Protein AF-Q4DH97-F1 (afdb_monomer_lite)

Sequence (206 aa):
MSSESAEGSASSVDRMNGVGMPVLFISVIAMAFFMTRRFLIKAVTSAFADTTSCLCFFSAVVNMLFSVFLFFSTGFNYGLVSTVLAYCMVFIKGRDNFNQYLVHLLAIYLVWFLVLVGIPAEINHGIIRATNKADCAAFYKTYASTMCLDGWLTFVKIVACCVLGFTLLSLLLLTSEVLGSAQLGGVRMQKFDNEEARVHASEGRE

Radius of gyration: 24.28 Å; chains: 1; bounding box: 88×38×74 Å

pLDDT: mean 77.28, std 13.72, range [37.19, 94.19]

Secondary structure (DSSP, 8-state):
----SSHHHHHHHTTSTTTHHHHHHHHHHHHHHHHHHHHHHHHHHHHTT-HHHHHHHHHHHHHHHHHHHHTTSTTHHHHHHHHHHHHHHHTTTTSTTGGGGHHHHHHHHHHHHHHHHTSSTTT--HHHHHTSHHHHHHH-TTTHHHHT-HHHHHHHHHHHHHHHHHHHHHHHHHHHHHHHHHHHHHHHHHHHHHHHHHHHHHHTT-

Structure (mmCIF, N/CA/C/O backbone):
data_AF-Q4DH97-F1
#
_entry.id   AF-Q4DH97-F1
#
loop_
_atom_site.group_PDB
_atom_site.id
_atom_site.type_symbol
_atom_site.label_atom_id
_atom_site.label_alt_id
_atom_site.label_comp_id
_atom_site.label_asym_id
_atom_site.label_entity_id
_atom_site.label_seq_id
_atom_site.pdbx_PDB_ins_code
_atom_site.Cartn_x
_atom_site.Cartn_y
_atom_site.Cartn_z
_atom_site.occupancy
_atom_site.B_iso_or_equiv
_atom_site.auth_seq_id
_atom_site.auth_comp_id
_atom_site.auth_asym_id
_atom_site.auth_atom_id
_atom_site.pdbx_PDB_model_num
ATOM 1 N N . MET A 1 1 ? 48.282 -6.525 -27.087 1.00 41.84 1 MET A N 1
ATOM 2 C CA . MET A 1 1 ? 48.359 -6.488 -25.612 1.00 41.84 1 MET A CA 1
ATOM 3 C C . MET A 1 1 ? 46.926 -6.412 -25.120 1.00 41.84 1 MET A C 1
ATOM 5 O O . MET A 1 1 ? 46.163 -5.623 -25.656 1.00 41.84 1 MET A O 1
ATOM 9 N N . SER A 1 2 ? 46.555 -7.372 -24.288 1.00 37.19 2 SER A N 1
ATOM 10 C CA . SER A 1 2 ? 45.239 -8.008 -24.196 1.00 37.19 2 SER A CA 1
ATOM 11 C C . SER A 1 2 ? 44.279 -7.262 -23.265 1.00 37.19 2 SER A C 1
ATOM 13 O O . SER A 1 2 ? 44.573 -7.141 -22.079 1.00 37.19 2 SER A O 1
ATOM 15 N N . SER A 1 3 ? 43.126 -6.831 -23.783 1.00 46.53 3 SER A N 1
ATOM 16 C CA . SER A 1 3 ? 42.092 -6.115 -23.017 1.00 46.53 3 SER A CA 1
ATOM 17 C C . SER A 1 3 ? 40.682 -6.501 -23.495 1.00 46.53 3 SER A C 1
ATOM 19 O O . SER A 1 3 ? 39.912 -5.631 -23.873 1.00 46.53 3 SER A O 1
ATOM 21 N N . GLU A 1 4 ? 40.343 -7.794 -23.544 1.00 52.16 4 GLU A N 1
ATOM 22 C CA . GLU A 1 4 ? 39.045 -8.260 -24.094 1.00 52.16 4 GLU A CA 1
ATOM 23 C C . GLU A 1 4 ? 38.213 -9.139 -23.142 1.00 52.16 4 GLU A C 1
ATOM 25 O O . GLU A 1 4 ? 37.193 -9.693 -23.533 1.00 52.16 4 GLU A O 1
ATOM 30 N N . SER A 1 5 ? 38.589 -9.270 -21.868 1.00 50.22 5 SER A N 1
ATOM 31 C CA . SER A 1 5 ? 37.976 -10.265 -20.966 1.00 50.22 5 SER A CA 1
ATOM 32 C C . SER A 1 5 ? 37.184 -9.706 -19.774 1.00 50.22 5 SER A C 1
ATOM 34 O O . SER A 1 5 ? 36.731 -10.487 -18.940 1.00 50.22 5 SER A O 1
ATOM 36 N N . ALA A 1 6 ? 36.944 -8.391 -19.689 1.00 49.00 6 ALA A N 1
ATOM 37 C CA . ALA A 1 6 ? 36.223 -7.785 -18.555 1.00 49.00 6 ALA A CA 1
ATOM 38 C C . ALA A 1 6 ? 34.755 -7.390 -18.838 1.00 49.00 6 ALA A C 1
ATOM 40 O O . ALA A 1 6 ? 33.976 -7.241 -17.897 1.00 49.00 6 ALA A O 1
ATOM 41 N N . GLU A 1 7 ? 34.336 -7.261 -20.101 1.00 46.09 7 GLU A N 1
ATOM 42 C CA . GLU A 1 7 ? 32.999 -6.733 -20.440 1.00 46.09 7 GLU A CA 1
ATOM 43 C C . GLU A 1 7 ? 31.863 -7.762 -20.288 1.00 46.09 7 GLU A C 1
ATOM 45 O O . GLU A 1 7 ? 30.709 -7.400 -20.047 1.00 46.09 7 GLU A O 1
ATOM 50 N N . GLY A 1 8 ? 32.172 -9.060 -20.344 1.00 41.81 8 GLY A N 1
ATOM 51 C CA . GLY A 1 8 ? 31.156 -10.117 -20.282 1.00 41.81 8 GLY A CA 1
ATOM 52 C C . GLY A 1 8 ? 30.490 -10.268 -18.910 1.00 41.81 8 GLY A C 1
ATOM 53 O O . GLY A 1 8 ? 29.285 -10.507 -18.833 1.00 41.81 8 GLY A O 1
ATOM 54 N N . SER A 1 9 ? 31.243 -10.082 -17.821 1.00 42.66 9 SER A N 1
ATOM 55 C CA . SER A 1 9 ? 30.753 -10.380 -16.467 1.00 42.66 9 SER A CA 1
ATOM 56 C C . SER A 1 9 ? 29.886 -9.253 -15.889 1.00 42.66 9 SER A C 1
ATOM 58 O O . SER A 1 9 ? 28.843 -9.519 -15.289 1.00 42.66 9 SER A O 1
ATOM 60 N N . ALA A 1 10 ? 30.238 -7.990 -16.163 1.00 41.06 10 ALA A N 1
ATOM 61 C CA . ALA A 1 10 ? 29.462 -6.821 -15.736 1.00 41.06 10 ALA A CA 1
ATOM 62 C C . ALA A 1 10 ? 28.078 -6.749 -16.414 1.00 41.06 10 ALA A C 1
ATOM 64 O O . ALA A 1 10 ? 27.090 -6.398 -15.771 1.00 41.06 10 ALA A O 1
ATOM 65 N N . SER A 1 11 ? 27.974 -7.192 -17.675 1.00 43.72 11 SER A N 1
ATOM 66 C CA . SER A 1 11 ? 26.714 -7.165 -18.438 1.00 43.72 11 SER A CA 1
ATOM 67 C C . SER A 1 11 ? 25.606 -8.065 -17.863 1.00 43.72 11 SER A C 1
ATOM 69 O O . SER A 1 11 ? 24.419 -7.815 -18.081 1.00 43.72 11 SER A O 1
ATOM 71 N N . SER A 1 12 ? 25.979 -9.114 -17.120 1.00 42.41 12 SER A N 1
ATOM 72 C CA . SER A 1 12 ? 25.032 -10.071 -16.533 1.00 42.41 12 SER A CA 1
ATOM 73 C C . SER A 1 12 ? 24.500 -9.624 -15.168 1.00 42.41 12 SER A C 1
ATOM 75 O O . SER A 1 12 ? 23.325 -9.836 -14.869 1.00 42.41 12 SER A O 1
ATOM 77 N N . VAL A 1 13 ? 25.327 -8.936 -14.373 1.00 42.66 13 VAL A N 1
ATOM 78 C CA . VAL A 1 13 ? 24.954 -8.411 -13.049 1.00 42.66 13 VAL A CA 1
ATOM 79 C C . VAL A 1 13 ? 24.011 -7.209 -13.186 1.00 42.66 13 VAL A C 1
ATOM 81 O O . VAL A 1 13 ? 23.039 -7.096 -12.441 1.00 42.66 13 VAL A O 1
ATOM 84 N N . ASP A 1 14 ? 24.191 -6.385 -14.223 1.00 40.66 14 ASP A N 1
ATOM 85 C CA . ASP A 1 14 ? 23.271 -5.281 -14.530 1.00 40.66 14 ASP A CA 1
ATOM 86 C 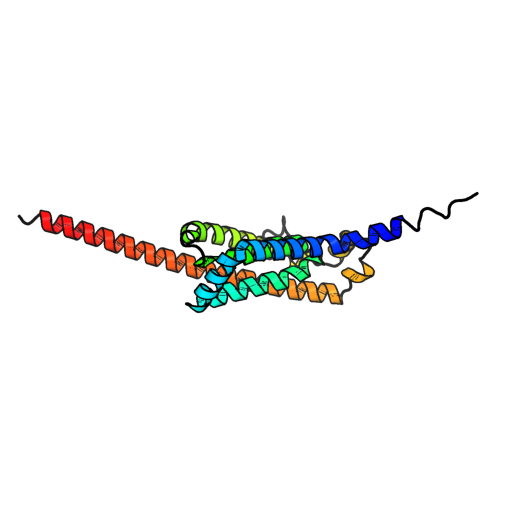C . ASP A 1 14 ? 21.887 -5.750 -15.015 1.00 40.66 14 ASP A C 1
ATOM 88 O O . ASP A 1 14 ? 20.907 -4.993 -14.956 1.00 40.66 14 ASP A O 1
ATOM 92 N N . ARG A 1 15 ? 21.754 -7.023 -15.426 1.00 43.91 15 ARG A N 1
ATOM 93 C CA . ARG A 1 15 ? 20.481 -7.590 -15.894 1.00 43.91 15 ARG A CA 1
ATOM 94 C C . ARG A 1 15 ? 19.445 -7.881 -14.793 1.00 43.91 15 ARG A C 1
ATOM 96 O O . ARG A 1 15 ? 18.277 -8.114 -15.095 1.00 43.91 15 ARG A O 1
ATOM 103 N N . MET A 1 16 ? 19.839 -7.833 -13.518 1.00 44.56 16 MET A N 1
ATOM 104 C CA . MET A 1 16 ? 18.957 -8.174 -12.389 1.00 44.56 16 MET A CA 1
ATOM 105 C C . MET A 1 16 ? 18.450 -6.968 -11.582 1.00 44.56 16 MET A C 1
ATOM 107 O O . MET A 1 16 ? 17.471 -7.098 -10.842 1.00 44.56 16 MET A O 1
ATOM 111 N N . ASN A 1 17 ? 19.033 -5.777 -11.758 1.00 51.75 17 ASN A N 1
ATOM 112 C CA . ASN A 1 17 ? 18.743 -4.623 -10.895 1.00 51.75 17 ASN A CA 1
ATOM 113 C C . ASN A 1 17 ? 17.330 -4.024 -11.062 1.00 51.75 17 ASN A C 1
ATOM 115 O O . ASN A 1 17 ? 16.846 -3.357 -10.152 1.00 51.75 17 ASN A O 1
ATOM 119 N N . GLY A 1 18 ? 16.629 -4.285 -12.173 1.00 55.44 18 GLY A N 1
ATOM 120 C CA . GLY A 1 18 ? 15.270 -3.763 -12.402 1.00 55.44 18 GLY A CA 1
ATOM 121 C C . GLY A 1 18 ? 14.132 -4.661 -11.899 1.00 55.44 18 GLY A C 1
ATOM 122 O O . GLY A 1 18 ? 13.045 -4.171 -11.603 1.00 55.44 18 GLY A O 1
ATOM 123 N N . VAL A 1 19 ? 14.369 -5.972 -11.791 1.00 66.19 19 VAL A N 1
ATOM 124 C CA . VAL A 1 19 ? 13.329 -6.969 -11.461 1.00 66.19 19 VAL A CA 1
ATOM 125 C C . VAL A 1 19 ? 13.294 -7.281 -9.961 1.00 66.19 19 VAL A C 1
ATOM 127 O O . VAL A 1 19 ? 12.247 -7.651 -9.430 1.00 66.19 19 VAL A O 1
ATOM 130 N N . GLY A 1 20 ? 14.412 -7.076 -9.254 1.00 67.69 20 GLY A N 1
ATOM 131 C CA . GLY A 1 20 ? 14.525 -7.375 -7.825 1.00 67.69 20 GLY A CA 1
ATOM 132 C C . GLY A 1 20 ? 13.496 -6.647 -6.954 1.00 67.69 20 GLY A C 1
ATOM 133 O O . GLY A 1 20 ? 12.913 -7.263 -6.066 1.00 67.69 20 GLY A O 1
ATOM 134 N N . MET A 1 21 ? 13.210 -5.368 -7.229 1.00 67.31 21 MET A N 1
ATOM 135 C CA . MET A 1 21 ? 12.261 -4.577 -6.428 1.00 67.31 21 MET A CA 1
ATOM 136 C C . MET A 1 21 ? 10.809 -5.095 -6.519 1.00 67.31 21 MET A C 1
ATOM 138 O O . MET A 1 21 ? 10.232 -5.372 -5.464 1.00 67.31 21 MET A O 1
ATOM 142 N N . PRO A 1 22 ? 10.215 -5.305 -7.715 1.00 69.94 22 PRO A N 1
ATOM 143 C CA . PRO A 1 22 ? 8.901 -5.943 -7.833 1.00 69.94 22 PRO A CA 1
ATOM 144 C C . PRO A 1 22 ? 8.825 -7.328 -7.179 1.00 69.94 22 PRO A C 1
ATOM 146 O O . PRO A 1 22 ? 7.844 -7.637 -6.505 1.00 69.94 22 PRO A O 1
ATOM 149 N N . VAL A 1 23 ? 9.860 -8.163 -7.340 1.00 78.81 23 VAL A N 1
ATOM 150 C CA . VAL A 1 23 ? 9.889 -9.519 -6.764 1.00 78.81 23 VAL A CA 1
ATOM 151 C C . VAL A 1 23 ? 9.922 -9.470 -5.237 1.00 78.81 23 VAL A C 1
ATOM 153 O O . VAL A 1 23 ? 9.136 -10.162 -4.587 1.00 78.81 23 VAL A O 1
ATOM 156 N N . LEU A 1 24 ? 10.777 -8.621 -4.655 1.00 77.25 24 LEU A N 1
ATOM 157 C CA . LEU A 1 24 ? 10.812 -8.398 -3.209 1.00 77.25 24 LEU A CA 1
ATOM 158 C C . LEU A 1 24 ? 9.453 -7.920 -2.702 1.00 77.25 24 LEU A C 1
ATOM 160 O O . LEU A 1 24 ? 8.949 -8.448 -1.716 1.00 77.25 24 LEU A O 1
ATOM 164 N N . PHE A 1 25 ? 8.815 -6.993 -3.406 1.00 75.00 25 PHE A N 1
ATOM 165 C CA . PHE A 1 25 ? 7.507 -6.489 -3.021 1.00 75.00 25 PHE A CA 1
ATOM 166 C C . PHE A 1 25 ? 6.413 -7.566 -3.041 1.00 75.00 25 PHE A C 1
ATOM 168 O O . PHE A 1 25 ? 5.699 -7.730 -2.052 1.00 75.00 25 PHE A O 1
ATOM 175 N N . ILE A 1 26 ? 6.324 -8.357 -4.115 1.00 81.19 26 ILE A N 1
ATOM 176 C CA . ILE A 1 26 ? 5.386 -9.487 -4.205 1.00 81.19 26 ILE A CA 1
ATOM 177 C C . ILE A 1 26 ? 5.653 -10.490 -3.077 1.00 81.19 26 ILE A C 1
ATOM 179 O O . ILE A 1 26 ? 4.709 -10.980 -2.457 1.00 81.19 26 ILE A O 1
ATOM 183 N N . SER A 1 27 ? 6.924 -10.758 -2.760 1.00 84.12 27 SER A N 1
ATOM 184 C CA . SER A 1 27 ? 7.296 -11.655 -1.662 1.00 84.12 27 SER A CA 1
ATOM 185 C C . SER A 1 27 ? 6.866 -11.114 -0.294 1.00 84.12 27 SER A C 1
ATOM 187 O O . SER A 1 27 ? 6.327 -11.866 0.516 1.00 84.12 27 SER A O 1
ATOM 189 N N . VAL A 1 28 ? 7.011 -9.806 -0.055 1.00 81.38 28 VAL A N 1
ATOM 190 C CA . VAL A 1 28 ? 6.585 -9.145 1.187 1.00 81.38 28 VAL A CA 1
ATOM 191 C C . VAL A 1 28 ? 5.064 -9.143 1.302 1.00 81.38 28 VAL A C 1
ATOM 193 O O . VAL A 1 28 ? 4.546 -9.457 2.370 1.00 81.38 28 VAL A O 1
ATOM 196 N N . ILE A 1 29 ? 4.340 -8.865 0.214 1.00 82.56 29 ILE A N 1
ATOM 197 C CA . ILE A 1 29 ? 2.877 -8.971 0.170 1.00 82.56 29 ILE A CA 1
ATOM 198 C C . ILE A 1 29 ? 2.431 -10.404 0.472 1.00 82.56 29 ILE A C 1
ATOM 200 O O . ILE A 1 29 ? 1.544 -10.611 1.298 1.00 82.56 29 ILE A O 1
ATOM 204 N N . ALA A 1 30 ? 3.042 -11.401 -0.170 1.00 85.50 30 ALA A N 1
ATOM 205 C CA . ALA A 1 30 ? 2.703 -12.804 0.043 1.00 85.50 30 ALA A CA 1
ATOM 206 C C . ALA A 1 30 ? 2.969 -13.231 1.495 1.00 85.50 30 ALA A C 1
ATOM 208 O O . ALA A 1 30 ? 2.124 -13.878 2.115 1.00 85.50 30 ALA A O 1
ATOM 209 N N . MET A 1 31 ? 4.102 -12.808 2.064 1.00 84.69 31 MET A N 1
ATOM 210 C CA . MET A 1 31 ? 4.423 -13.012 3.478 1.00 84.69 31 MET A CA 1
ATOM 211 C C . MET A 1 31 ? 3.411 -12.319 4.392 1.00 84.69 31 MET A C 1
ATOM 213 O O . MET A 1 31 ? 2.928 -12.939 5.339 1.00 84.69 31 MET A O 1
ATOM 217 N N . ALA A 1 32 ? 3.034 -11.074 4.095 1.00 82.25 32 ALA A N 1
ATOM 218 C CA . ALA A 1 32 ? 2.038 -10.331 4.857 1.00 82.25 32 ALA A CA 1
ATOM 219 C C . ALA A 1 32 ? 0.681 -11.048 4.838 1.00 82.25 32 ALA A C 1
ATOM 221 O O . ALA A 1 32 ? 0.115 -11.291 5.904 1.00 82.25 32 ALA A O 1
ATOM 222 N N . PHE A 1 33 ? 0.205 -11.478 3.664 1.00 84.44 33 PHE A N 1
ATOM 223 C CA . PHE A 1 33 ? -1.020 -12.269 3.526 1.00 84.44 33 PHE A CA 1
ATOM 224 C C . PHE A 1 33 ? -0.951 -13.595 4.286 1.00 84.44 33 PHE A C 1
ATOM 226 O O . PHE A 1 33 ? -1.912 -13.980 4.955 1.00 84.44 33 PHE A O 1
ATOM 233 N N . PHE A 1 34 ? 0.183 -14.296 4.230 1.00 86.44 34 PHE A N 1
ATOM 234 C CA . PHE A 1 34 ? 0.356 -15.553 4.951 1.00 86.44 34 PHE A CA 1
ATOM 235 C C . PHE A 1 34 ? 0.334 -15.353 6.472 1.00 86.44 34 PHE A C 1
ATOM 237 O O . PHE A 1 34 ? -0.321 -16.122 7.185 1.00 86.44 34 PHE A O 1
ATOM 244 N N . MET A 1 35 ? 1.002 -14.307 6.969 1.00 83.88 35 MET A N 1
ATOM 245 C CA . MET A 1 35 ? 1.045 -13.959 8.392 1.00 83.88 35 MET A CA 1
ATOM 246 C C . MET A 1 35 ? -0.317 -13.490 8.918 1.00 83.88 35 MET A C 1
ATOM 248 O O . MET A 1 35 ? -0.687 -13.819 10.045 1.00 83.88 35 MET A O 1
ATOM 252 N N . THR A 1 36 ? -1.104 -12.776 8.110 1.00 82.00 36 THR A N 1
ATOM 253 C CA . THR A 1 36 ? -2.414 -12.243 8.519 1.00 82.00 36 THR A CA 1
ATOM 254 C C . THR A 1 36 ? -3.601 -13.096 8.087 1.00 82.00 36 THR A C 1
ATOM 256 O O . THR A 1 36 ? -4.738 -12.711 8.349 1.00 82.00 36 THR A O 1
ATOM 259 N N . ARG A 1 37 ? -3.383 -14.288 7.515 1.00 84.06 37 ARG A N 1
ATOM 260 C CA . ARG A 1 37 ? -4.439 -15.158 6.957 1.00 84.06 37 ARG A CA 1
ATOM 261 C C . ARG A 1 37 ? -5.676 -15.320 7.847 1.00 84.06 37 ARG A C 1
ATOM 263 O O . ARG A 1 37 ? -6.800 -15.278 7.361 1.00 84.06 37 ARG A O 1
ATOM 270 N N . ARG A 1 38 ? -5.487 -15.465 9.166 1.00 82.19 38 ARG A N 1
ATOM 271 C CA . ARG A 1 38 ? -6.589 -15.615 10.136 1.00 82.19 38 ARG A CA 1
ATOM 272 C C . ARG A 1 38 ? -7.435 -14.344 10.235 1.00 82.19 38 ARG A C 1
ATOM 274 O O . ARG A 1 38 ? -8.656 -14.427 10.307 1.00 82.19 38 ARG A O 1
ATOM 281 N N . PHE A 1 39 ? -6.787 -13.182 10.225 1.00 80.88 39 PHE A N 1
ATOM 282 C CA . PHE A 1 39 ? -7.458 -11.886 10.196 1.00 80.88 39 PHE A CA 1
ATOM 283 C C . PHE A 1 39 ? -8.089 -11.619 8.834 1.00 80.88 39 PHE A C 1
ATOM 285 O O . PHE A 1 39 ? -9.159 -11.032 8.781 1.00 80.88 39 PHE A O 1
ATOM 292 N N . LEU A 1 40 ? -7.474 -12.089 7.746 1.00 80.38 40 LEU A N 1
ATOM 293 C CA . LEU A 1 40 ? -8.006 -11.912 6.400 1.00 80.38 40 LEU A CA 1
ATOM 294 C C . LEU A 1 40 ? -9.311 -12.687 6.210 1.00 80.38 40 LEU A C 1
ATOM 296 O O . LEU A 1 40 ? -10.265 -12.133 5.687 1.00 80.38 40 LEU A O 1
ATOM 300 N N . ILE A 1 41 ? -9.409 -13.919 6.720 1.00 83.12 41 ILE A N 1
ATOM 301 C CA . ILE A 1 41 ? -10.671 -14.680 6.708 1.00 83.12 41 ILE A CA 1
ATOM 302 C C . ILE A 1 41 ? -11.768 -13.938 7.493 1.00 83.12 41 ILE A C 1
ATOM 304 O O . ILE A 1 41 ? -12.905 -13.836 7.029 1.00 83.12 41 ILE A O 1
ATOM 308 N N . LYS A 1 42 ? -11.432 -13.365 8.658 1.00 81.25 42 LYS A N 1
ATOM 309 C CA . LYS A 1 42 ? -12.361 -12.520 9.430 1.00 81.25 42 LYS A CA 1
ATOM 310 C C . LYS A 1 42 ? -12.759 -11.247 8.675 1.00 81.25 42 LYS A C 1
ATOM 312 O O . LYS A 1 42 ? -13.923 -10.871 8.681 1.00 81.25 42 LYS A O 1
ATOM 317 N N . ALA A 1 43 ? -11.812 -10.604 7.999 1.00 77.81 43 ALA A N 1
ATOM 318 C CA . ALA A 1 43 ? -12.070 -9.415 7.197 1.00 77.81 43 ALA A CA 1
ATOM 319 C C . ALA A 1 43 ? -12.987 -9.725 6.009 1.00 77.81 43 ALA A C 1
ATOM 321 O O . ALA A 1 43 ? -13.947 -9.001 5.789 1.00 77.81 43 ALA A O 1
ATOM 322 N N . VAL A 1 44 ? -12.753 -10.834 5.300 1.00 82.75 44 VAL A N 1
ATOM 323 C CA . VAL A 1 44 ? -13.603 -11.294 4.192 1.00 82.75 44 VAL A CA 1
ATOM 324 C C . VAL A 1 44 ? -15.019 -11.582 4.684 1.00 82.75 44 VAL A C 1
ATOM 326 O O . VAL A 1 44 ? -15.980 -11.063 4.127 1.00 82.75 44 VAL A O 1
ATOM 329 N N . THR A 1 45 ? -15.164 -12.365 5.755 1.00 82.75 45 THR A N 1
ATOM 330 C CA . THR A 1 45 ? -16.489 -12.677 6.325 1.00 82.75 45 THR A CA 1
ATOM 331 C C . THR A 1 45 ? -17.222 -11.424 6.802 1.00 82.75 45 THR A C 1
ATOM 333 O O . THR A 1 45 ? -18.412 -11.285 6.539 1.00 82.75 45 THR A O 1
ATOM 336 N N . SER A 1 46 ? -16.514 -10.474 7.420 1.00 77.69 46 SER A N 1
ATOM 337 C CA . SER A 1 46 ? -17.083 -9.178 7.802 1.00 77.69 46 SER A CA 1
ATOM 338 C C . SER A 1 46 ? -17.419 -8.295 6.599 1.00 77.69 46 SER A C 1
ATOM 340 O O . SER A 1 46 ? -18.391 -7.549 6.661 1.00 77.69 46 SER A O 1
ATOM 342 N N . ALA A 1 47 ? -16.643 -8.353 5.515 1.00 78.25 47 ALA A N 1
ATOM 343 C CA . ALA A 1 47 ? -16.883 -7.556 4.317 1.00 78.25 47 ALA A CA 1
ATOM 344 C C . ALA A 1 47 ? -18.198 -7.948 3.636 1.00 78.25 47 ALA A C 1
ATOM 346 O O . ALA A 1 47 ? -18.914 -7.079 3.159 1.00 78.25 47 ALA A O 1
ATOM 347 N N . PHE A 1 48 ? -18.563 -9.231 3.661 1.00 84.06 48 PHE A N 1
ATOM 348 C CA . PHE A 1 48 ? -19.843 -9.701 3.125 1.00 84.06 48 PHE A CA 1
ATOM 349 C C . PHE A 1 48 ? -21.056 -9.401 4.022 1.00 84.06 48 PHE A C 1
ATOM 351 O O . PHE A 1 48 ? -22.181 -9.675 3.612 1.00 84.06 48 PHE A O 1
ATOM 358 N N . ALA A 1 49 ? -20.859 -8.836 5.219 1.00 81.62 49 ALA A N 1
ATOM 359 C CA . ALA A 1 49 ? -21.961 -8.480 6.112 1.00 81.62 49 ALA A CA 1
ATOM 360 C C . ALA A 1 49 ? -22.627 -7.138 5.754 1.00 81.62 49 ALA A C 1
ATOM 362 O O . ALA A 1 49 ? -23.798 -6.945 6.070 1.00 81.62 49 ALA A O 1
ATOM 363 N N . ASP A 1 50 ? -21.904 -6.218 5.107 1.00 81.38 50 ASP A N 1
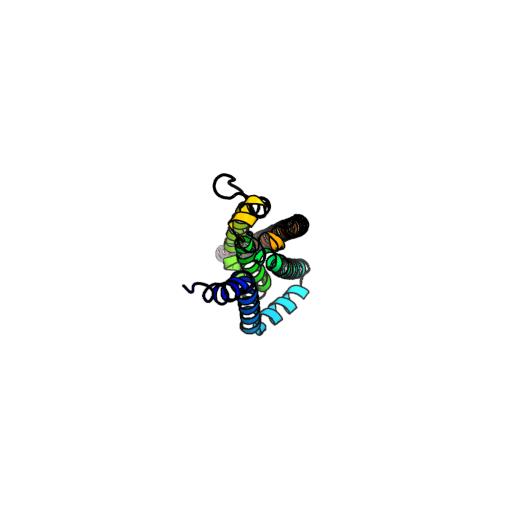ATOM 364 C CA . ASP A 1 50 ? -22.420 -4.906 4.705 1.00 81.38 50 ASP A CA 1
ATOM 365 C C . ASP A 1 50 ? -21.814 -4.439 3.370 1.00 81.38 50 ASP A C 1
ATOM 367 O O . ASP A 1 50 ? -20.641 -4.674 3.077 1.00 81.38 50 ASP A O 1
ATOM 371 N N . THR A 1 51 ? -22.604 -3.719 2.569 1.00 83.62 51 THR A N 1
ATOM 372 C CA . THR A 1 51 ? -22.2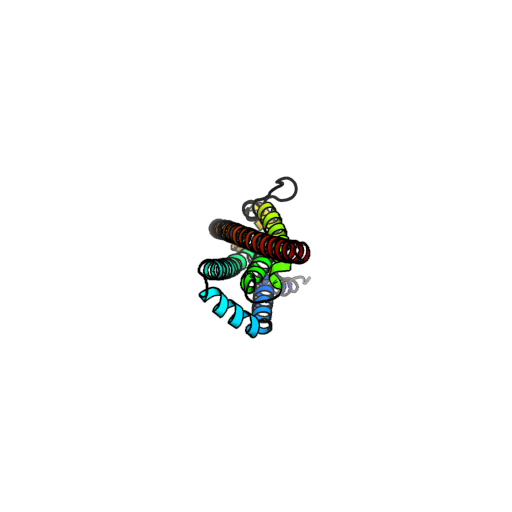18 -3.243 1.230 1.00 83.62 51 THR A CA 1
ATOM 373 C C . THR A 1 51 ? -21.020 -2.294 1.288 1.00 83.62 51 THR A C 1
ATOM 375 O O . THR A 1 51 ? -20.120 -2.398 0.456 1.00 83.62 51 THR A O 1
ATOM 378 N N . THR A 1 52 ? -20.955 -1.409 2.288 1.00 82.06 52 THR A N 1
ATOM 379 C CA . THR A 1 52 ? -19.833 -0.466 2.456 1.00 82.06 52 THR A CA 1
ATOM 380 C C . THR A 1 52 ? -18.530 -1.212 2.717 1.00 82.06 52 THR A C 1
ATOM 382 O O . THR A 1 52 ? -17.507 -0.944 2.088 1.00 82.06 52 THR A O 1
ATOM 385 N N . SER A 1 53 ? -18.585 -2.212 3.600 1.00 80.44 53 SER A N 1
ATOM 386 C CA . SER A 1 53 ? -17.430 -3.042 3.957 1.00 80.44 53 SER A CA 1
ATOM 387 C C . SER A 1 53 ? -16.957 -3.884 2.769 1.00 80.44 53 SER A C 1
ATOM 389 O O . SER A 1 53 ? -15.755 -4.004 2.531 1.00 80.44 53 SER A O 1
ATOM 391 N N . CYS A 1 54 ? -17.900 -4.403 1.981 1.00 84.94 54 CYS A N 1
ATOM 392 C CA . CYS A 1 54 ? -17.638 -5.104 0.730 1.00 84.94 54 CYS A CA 1
ATOM 393 C C . CYS A 1 54 ? -16.909 -4.204 -0.282 1.00 84.94 54 CYS A C 1
ATOM 395 O O . CYS A 1 54 ? -15.854 -4.576 -0.799 1.00 84.94 54 CYS A O 1
ATOM 397 N N . LEU A 1 55 ? -17.418 -2.988 -0.512 1.00 87.00 55 LEU A N 1
ATOM 398 C CA . LEU A 1 55 ? -16.804 -2.018 -1.422 1.00 87.00 55 LEU A CA 1
ATOM 399 C C . LEU A 1 55 ? -15.402 -1.603 -0.963 1.00 87.00 55 LEU A C 1
ATOM 401 O O . LEU A 1 55 ? -14.498 -1.581 -1.794 1.00 87.00 55 LEU A O 1
ATOM 405 N N . CYS A 1 56 ? -15.199 -1.350 0.335 1.00 85.38 56 CYS A N 1
ATOM 406 C CA . CYS A 1 56 ? -13.880 -1.071 0.919 1.00 85.38 56 CYS A CA 1
ATOM 407 C C . CYS A 1 56 ? -12.891 -2.214 0.680 1.00 85.38 56 CYS A C 1
ATOM 409 O O . CYS A 1 56 ? -11.733 -1.985 0.330 1.00 85.38 56 CYS A O 1
ATOM 411 N N . PHE A 1 57 ? -13.336 -3.455 0.882 1.00 86.56 57 PHE A N 1
ATOM 412 C CA . PHE A 1 57 ? -12.496 -4.629 0.694 1.00 86.56 57 PHE A CA 1
ATOM 413 C C . PHE A 1 57 ? -12.077 -4.778 -0.773 1.00 86.56 57 PHE A C 1
ATOM 415 O O . PHE A 1 57 ? -10.888 -4.902 -1.069 1.00 86.56 57 PHE A O 1
ATOM 422 N N . PHE A 1 58 ? -13.031 -4.717 -1.706 1.00 88.88 58 PHE A N 1
ATOM 423 C CA . PHE A 1 58 ? -12.732 -4.856 -3.130 1.00 88.88 58 PHE A CA 1
ATOM 424 C C . PHE A 1 58 ? -11.926 -3.678 -3.678 1.00 88.88 58 PHE A C 1
ATOM 426 O O . PHE A 1 58 ? -10.971 -3.910 -4.420 1.00 88.88 58 PHE A O 1
ATOM 433 N N . SER A 1 59 ? -12.241 -2.437 -3.293 1.00 89.12 59 SER A N 1
ATOM 434 C CA . SER A 1 59 ? -11.461 -1.266 -3.709 1.00 89.12 59 SER A CA 1
ATOM 435 C C . SER A 1 59 ? -10.010 -1.386 -3.246 1.00 89.12 59 SER A C 1
ATOM 437 O O . SER A 1 59 ? -9.097 -1.143 -4.032 1.00 89.12 59 SER A O 1
ATOM 439 N N . ALA A 1 60 ? -9.785 -1.836 -2.009 1.00 88.75 60 ALA A N 1
ATOM 440 C CA . ALA A 1 60 ? -8.456 -2.073 -1.469 1.00 88.75 60 ALA A CA 1
ATOM 441 C C . ALA A 1 60 ? -7.707 -3.175 -2.229 1.00 88.75 60 ALA A C 1
ATOM 443 O O . ALA A 1 60 ? -6.563 -2.971 -2.636 1.00 88.75 60 ALA A O 1
ATOM 444 N N . VAL A 1 61 ? -8.341 -4.326 -2.469 1.00 89.12 61 VAL A N 1
ATOM 445 C CA . VAL A 1 61 ? -7.719 -5.437 -3.208 1.00 89.12 61 VAL A CA 1
ATOM 446 C C . VAL A 1 61 ? -7.335 -5.012 -4.620 1.00 89.12 61 VAL A C 1
ATOM 448 O O . VAL A 1 61 ? -6.202 -5.235 -5.046 1.00 89.12 61 VAL A O 1
ATOM 451 N N . VAL A 1 62 ? -8.241 -4.344 -5.329 1.00 91.06 62 VAL A N 1
ATOM 452 C CA . VAL A 1 62 ? -7.983 -3.867 -6.689 1.00 91.06 62 VAL A CA 1
ATOM 453 C C . VAL A 1 62 ? -6.887 -2.795 -6.700 1.00 91.06 62 VAL A C 1
ATOM 455 O O . VAL A 1 62 ? -6.012 -2.832 -7.565 1.00 91.06 62 VAL A O 1
ATOM 458 N N . ASN A 1 63 ? -6.852 -1.900 -5.708 1.00 90.50 63 ASN A N 1
ATOM 459 C CA . ASN A 1 63 ? -5.787 -0.903 -5.585 1.00 90.50 63 ASN A CA 1
ATOM 460 C C . ASN A 1 63 ? -4.408 -1.546 -5.358 1.00 90.50 63 ASN A C 1
ATOM 462 O O . ASN A 1 63 ? -3.424 -1.118 -5.963 1.00 90.50 63 ASN A O 1
ATOM 466 N N . MET A 1 64 ? -4.329 -2.599 -4.533 1.00 88.31 64 MET A N 1
ATOM 467 C CA . MET A 1 64 ? -3.094 -3.371 -4.342 1.00 88.31 64 MET A CA 1
ATOM 468 C C . MET A 1 64 ? -2.642 -4.028 -5.650 1.00 88.31 64 MET A C 1
ATOM 470 O O . MET A 1 64 ? -1.469 -3.933 -6.000 1.00 88.31 64 MET A O 1
ATOM 474 N N . LEU A 1 65 ? -3.566 -4.640 -6.402 1.00 89.44 65 LEU A N 1
ATOM 475 C CA . LEU A 1 65 ? -3.258 -5.276 -7.687 1.00 89.44 65 LEU A CA 1
ATOM 476 C C . LEU A 1 65 ? -2.726 -4.271 -8.713 1.00 89.44 65 LEU A C 1
ATOM 478 O O . LEU A 1 65 ? -1.703 -4.527 -9.345 1.00 89.44 65 LEU A O 1
ATOM 482 N N . PHE A 1 66 ? -3.372 -3.112 -8.855 1.00 89.81 66 PHE A N 1
ATOM 483 C CA . PHE A 1 66 ? -2.899 -2.080 -9.779 1.00 89.81 66 PHE A CA 1
ATOM 484 C C . PHE A 1 66 ? -1.560 -1.482 -9.354 1.00 89.81 66 PHE A C 1
ATOM 486 O O . PHE A 1 66 ? -0.698 -1.229 -10.197 1.00 89.81 66 PHE A O 1
ATOM 493 N N . SER A 1 67 ? -1.347 -1.319 -8.049 1.00 87.44 67 SER A N 1
ATOM 494 C CA . SER A 1 67 ? -0.099 -0.783 -7.513 1.00 87.44 67 SER A CA 1
ATOM 495 C C . SER A 1 67 ? 1.121 -1.637 -7.866 1.00 87.44 67 SER A C 1
ATOM 497 O O . SER A 1 67 ? 2.203 -1.075 -8.017 1.00 87.44 67 SER A O 1
ATOM 499 N N . VAL A 1 68 ? 0.965 -2.952 -8.089 1.00 84.75 68 VAL A N 1
ATOM 500 C CA . VAL A 1 68 ? 2.053 -3.841 -8.546 1.00 84.75 68 VAL A CA 1
ATOM 501 C C . VAL A 1 68 ? 2.671 -3.353 -9.862 1.00 84.75 68 VAL A C 1
ATOM 503 O O . VAL A 1 68 ? 3.891 -3.384 -10.014 1.00 84.75 68 VAL A O 1
ATOM 506 N N . PHE A 1 69 ? 1.870 -2.840 -10.799 1.00 83.56 69 PHE A N 1
ATOM 507 C CA . PHE A 1 69 ? 2.391 -2.368 -12.086 1.00 83.56 69 PHE A CA 1
ATOM 508 C C . PHE A 1 69 ? 3.240 -1.098 -11.953 1.00 83.56 69 PHE A C 1
ATOM 510 O O . PHE A 1 69 ? 4.150 -0.883 -12.753 1.00 83.56 69 PHE A O 1
ATOM 517 N N . LEU A 1 70 ? 3.009 -0.287 -10.915 1.00 83.50 70 LEU A N 1
ATOM 518 C CA . LEU A 1 70 ? 3.800 0.919 -10.666 1.00 83.50 70 LEU A CA 1
ATOM 519 C C . LEU A 1 70 ? 5.240 0.601 -10.249 1.00 83.50 70 LEU A C 1
ATOM 521 O O . LEU 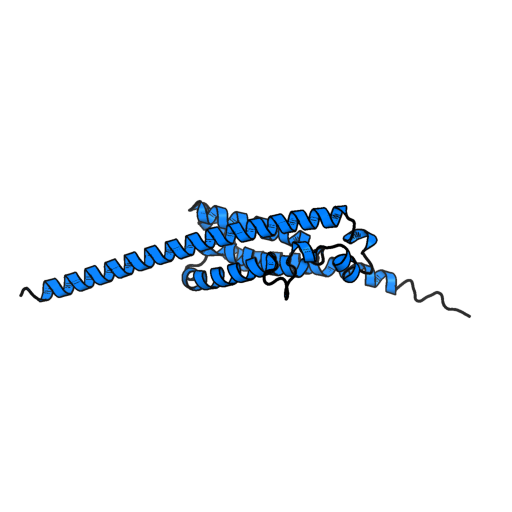A 1 70 ? 6.111 1.445 -10.450 1.00 83.50 70 LEU A O 1
ATOM 525 N N . PHE A 1 71 ? 5.521 -0.599 -9.726 1.00 77.69 71 PHE A N 1
ATOM 526 C CA . PHE A 1 71 ? 6.881 -1.012 -9.345 1.00 77.69 71 PHE A CA 1
ATOM 527 C C . PHE A 1 71 ? 7.828 -1.176 -10.529 1.00 77.69 71 PHE A C 1
ATOM 529 O O . PHE A 1 71 ? 9.041 -1.091 -10.365 1.00 77.69 71 PHE A O 1
ATOM 536 N N . PHE A 1 72 ? 7.278 -1.373 -11.723 1.00 74.56 72 PHE A N 1
ATOM 537 C CA . PHE A 1 72 ? 8.023 -1.419 -12.978 1.00 74.56 72 PHE A CA 1
ATOM 538 C C . PHE A 1 72 ? 8.139 -0.023 -13.620 1.00 74.56 72 PHE A C 1
ATOM 540 O O . PHE A 1 72 ? 8.309 0.118 -14.831 1.00 74.56 72 PHE A O 1
ATOM 547 N N . SER A 1 73 ? 7.979 1.028 -12.814 1.00 74.62 73 SER A N 1
ATOM 548 C CA . SER A 1 73 ? 8.058 2.421 -13.233 1.00 74.62 73 SER A CA 1
ATOM 549 C C . SER A 1 73 ? 8.735 3.272 -12.155 1.00 74.62 73 SER A C 1
ATOM 551 O O . SER A 1 73 ? 8.887 2.865 -11.003 1.00 74.62 73 SER A O 1
ATOM 553 N N . THR A 1 74 ? 9.057 4.515 -12.496 1.00 74.25 74 THR A N 1
ATOM 554 C CA . THR A 1 74 ? 9.455 5.565 -11.540 1.00 74.25 74 THR A CA 1
ATOM 555 C C . THR A 1 74 ? 8.403 5.850 -10.466 1.00 74.25 74 THR A C 1
ATOM 557 O O . THR A 1 74 ? 8.705 6.456 -9.440 1.00 74.25 74 THR A O 1
ATOM 560 N N . GLY A 1 75 ? 7.167 5.386 -10.669 1.00 77.12 75 GLY A N 1
ATOM 561 C CA . GLY A 1 75 ? 6.068 5.484 -9.722 1.00 77.12 75 GLY A CA 1
ATOM 562 C C . GLY A 1 75 ? 6.111 4.478 -8.563 1.00 77.12 75 GLY A C 1
ATOM 563 O O . GLY A 1 75 ? 5.151 4.429 -7.796 1.00 77.12 75 GLY A O 1
ATOM 564 N N . PHE A 1 76 ? 7.173 3.674 -8.406 1.00 79.62 76 PHE A N 1
ATOM 565 C CA . PHE A 1 76 ? 7.210 2.575 -7.429 1.00 79.62 76 PHE A CA 1
ATOM 566 C C . PHE A 1 76 ? 6.919 3.019 -5.985 1.00 79.62 76 PHE A C 1
ATOM 568 O O . PHE A 1 76 ? 6.186 2.337 -5.273 1.00 79.62 76 PHE A O 1
ATOM 575 N N . ASN A 1 77 ? 7.425 4.186 -5.563 1.00 82.81 77 ASN A N 1
ATOM 576 C CA . ASN A 1 77 ? 7.166 4.735 -4.227 1.00 82.81 77 ASN A CA 1
ATOM 577 C C . ASN A 1 77 ? 5.667 4.969 -3.994 1.00 82.81 77 ASN A C 1
ATOM 579 O O . ASN A 1 77 ? 5.149 4.686 -2.914 1.00 82.81 77 ASN A O 1
ATOM 583 N N . TYR A 1 78 ? 4.957 5.433 -5.026 1.00 87.00 78 TYR A N 1
ATOM 584 C CA . TYR A 1 78 ? 3.512 5.616 -4.955 1.00 87.00 78 TYR A CA 1
ATOM 585 C C . TYR A 1 78 ? 2.778 4.285 -4.876 1.00 87.00 78 TYR A C 1
ATOM 587 O O . TYR A 1 78 ? 1.845 4.153 -4.086 1.00 87.00 78 TYR A O 1
ATOM 595 N N . GLY A 1 79 ? 3.213 3.290 -5.654 1.00 86.56 79 GLY A N 1
ATOM 596 C CA . GLY A 1 79 ? 2.664 1.936 -5.584 1.00 86.56 79 GLY A CA 1
ATOM 597 C C . GLY A 1 79 ? 2.844 1.312 -4.200 1.00 86.56 79 GLY A C 1
ATOM 598 O O . GLY A 1 79 ? 1.901 0.741 -3.653 1.00 86.56 79 GLY A O 1
ATOM 599 N N . LEU A 1 80 ? 4.017 1.486 -3.587 1.00 86.69 80 LEU A N 1
ATOM 600 C CA . LEU A 1 80 ? 4.325 0.961 -2.258 1.00 86.69 80 LEU A CA 1
ATOM 601 C C . LEU A 1 80 ? 3.394 1.529 -1.196 1.00 86.69 80 LEU A C 1
ATOM 603 O O . LEU A 1 80 ? 2.696 0.766 -0.528 1.00 86.69 80 LEU A O 1
ATOM 607 N N . VAL A 1 81 ? 3.343 2.853 -1.057 1.00 89.12 81 VAL A N 1
ATOM 608 C CA . VAL A 1 81 ? 2.522 3.472 -0.011 1.00 89.12 81 VAL A CA 1
ATOM 609 C C . VAL A 1 81 ? 1.033 3.229 -0.273 1.00 89.12 81 VAL A C 1
ATOM 611 O O . VAL A 1 81 ? 0.307 2.889 0.659 1.00 89.12 81 VAL A O 1
ATOM 614 N N . SER A 1 82 ? 0.582 3.286 -1.534 1.00 91.62 82 SER A N 1
ATOM 615 C CA . SER A 1 82 ? -0.815 2.981 -1.889 1.00 91.62 82 SER A CA 1
ATOM 616 C C . SER A 1 82 ? -1.199 1.548 -1.529 1.00 91.62 82 SER A C 1
ATOM 618 O O . SER A 1 82 ? -2.297 1.318 -1.027 1.00 91.62 82 SER A O 1
ATOM 620 N N . THR A 1 83 ? -0.290 0.587 -1.705 1.00 89.50 83 THR A N 1
ATOM 621 C CA . THR A 1 83 ? -0.533 -0.807 -1.313 1.00 89.50 83 THR A CA 1
ATOM 622 C C . THR A 1 83 ? -0.583 -0.966 0.198 1.00 89.50 83 THR A C 1
ATOM 624 O O . THR A 1 83 ? -1.485 -1.629 0.698 1.00 89.50 83 THR A O 1
ATOM 627 N N . VAL A 1 84 ? 0.342 -0.351 0.942 1.00 89.19 84 VAL A N 1
ATOM 628 C CA . VAL A 1 84 ? 0.333 -0.408 2.414 1.00 89.19 84 VAL A CA 1
ATOM 629 C C . VAL A 1 84 ? -0.977 0.156 2.959 1.00 89.19 84 VAL A C 1
ATOM 631 O O . VAL A 1 84 ? -1.627 -0.472 3.793 1.00 89.19 84 VAL A O 1
ATOM 634 N N . LEU A 1 85 ? -1.411 1.306 2.444 1.00 91.19 85 LEU A N 1
ATOM 635 C CA . LEU A 1 85 ? -2.669 1.919 2.850 1.00 91.19 85 LEU A CA 1
ATOM 636 C C . LEU A 1 85 ? -3.877 1.071 2.449 1.00 91.19 85 LEU A C 1
ATOM 638 O O . LEU A 1 85 ? -4.799 0.907 3.254 1.00 91.19 85 LEU A O 1
ATOM 642 N N . ALA A 1 86 ? -3.893 0.517 1.236 1.00 89.81 86 ALA A N 1
ATOM 643 C CA . ALA A 1 86 ? -4.959 -0.375 0.792 1.00 89.81 86 ALA A CA 1
ATOM 644 C C . ALA A 1 86 ? -5.031 -1.626 1.679 1.00 89.81 86 ALA A C 1
ATOM 646 O O . ALA A 1 86 ? -6.106 -2.017 2.124 1.00 89.81 86 ALA A O 1
ATOM 647 N N . TYR A 1 87 ? -3.884 -2.191 2.045 1.00 87.81 87 TYR A N 1
ATOM 648 C CA . TYR A 1 87 ? -3.806 -3.301 2.982 1.00 87.81 87 TYR A CA 1
ATOM 649 C C . TYR A 1 87 ? -4.380 -2.941 4.360 1.00 87.81 87 TYR A C 1
ATOM 651 O O . TYR A 1 87 ? -5.108 -3.741 4.939 1.00 87.81 87 TYR A O 1
ATOM 659 N N . CYS A 1 88 ? -4.146 -1.727 4.872 1.00 86.69 88 CYS A N 1
ATOM 660 C CA . CYS A 1 88 ? -4.806 -1.255 6.095 1.00 86.69 88 CYS A CA 1
ATOM 661 C C . CYS A 1 88 ? -6.337 -1.195 5.952 1.00 86.69 88 CYS A C 1
ATOM 663 O O . CYS A 1 88 ? -7.044 -1.603 6.874 1.00 86.69 88 CYS A O 1
ATOM 665 N N . MET A 1 89 ? -6.852 -0.745 4.802 1.00 86.00 89 MET A N 1
ATOM 666 C CA . MET A 1 89 ? -8.300 -0.685 4.539 1.00 86.00 89 MET A CA 1
ATOM 667 C C . MET A 1 89 ? -8.965 -2.062 4.514 1.00 86.00 89 MET A C 1
ATOM 669 O O . MET A 1 89 ? -10.112 -2.177 4.938 1.00 86.00 89 MET A O 1
ATOM 673 N N . VAL A 1 90 ? -8.253 -3.121 4.110 1.00 85.25 90 VAL A N 1
ATOM 674 C CA . VAL A 1 90 ? -8.782 -4.498 4.160 1.00 85.25 90 VAL A CA 1
ATOM 675 C C . VAL A 1 90 ? -9.233 -4.883 5.573 1.00 85.25 90 VAL A C 1
ATOM 677 O O . VAL A 1 90 ? -10.225 -5.589 5.732 1.00 85.25 90 VAL A O 1
ATOM 680 N N . PHE A 1 91 ? -8.544 -4.408 6.612 1.00 82.12 91 PHE A N 1
ATOM 681 C CA . PHE A 1 91 ? -8.824 -4.785 8.001 1.00 82.12 91 PHE A CA 1
ATOM 682 C C . PHE A 1 91 ? -9.696 -3.783 8.758 1.00 82.12 91 PHE A C 1
ATOM 684 O O . PHE A 1 91 ? -9.850 -3.934 9.971 1.00 82.12 91 PHE A O 1
ATOM 691 N N . ILE A 1 92 ? -10.299 -2.806 8.071 1.00 78.00 92 ILE A N 1
ATOM 692 C CA . ILE A 1 92 ? -11.036 -1.702 8.702 1.00 78.00 92 ILE A CA 1
ATOM 693 C C . ILE A 1 92 ? -12.122 -2.173 9.686 1.00 78.00 92 ILE A C 1
ATOM 695 O O . ILE A 1 92 ? -12.279 -1.587 10.753 1.00 78.00 92 ILE A O 1
ATOM 699 N N . LYS A 1 93 ? -12.811 -3.279 9.374 1.00 70.88 93 LYS A N 1
ATOM 700 C CA . LYS A 1 93 ? -13.834 -3.912 10.235 1.00 70.88 93 LYS A CA 1
ATOM 701 C C . LYS A 1 93 ? -13.382 -5.238 10.857 1.00 70.88 93 LYS A C 1
ATOM 703 O O . LYS A 1 93 ? -14.101 -5.827 11.651 1.00 70.88 93 LYS A O 1
ATOM 708 N N . GLY A 1 94 ? -12.187 -5.722 10.517 1.00 64.50 94 GLY A N 1
ATOM 709 C CA . GLY A 1 94 ? -11.701 -7.043 10.936 1.00 64.50 94 GLY A CA 1
ATOM 710 C C . GLY A 1 94 ? -11.123 -7.101 12.355 1.00 64.50 94 GLY A C 1
ATOM 711 O O . GLY A 1 94 ? -10.756 -8.187 12.813 1.00 64.50 94 GLY A O 1
ATOM 712 N N . ARG A 1 95 ? -10.989 -5.959 13.044 1.00 66.00 95 ARG A N 1
ATOM 713 C CA . ARG A 1 95 ? -10.372 -5.859 14.373 1.00 66.00 95 ARG A CA 1
ATOM 714 C C . ARG A 1 95 ? -11.200 -4.958 15.289 1.00 66.00 95 ARG A C 1
ATOM 716 O O . ARG A 1 95 ? -11.369 -3.780 14.998 1.00 66.00 95 ARG A O 1
ATOM 723 N N . ASP A 1 96 ? -11.609 -5.495 16.437 1.00 61.78 96 ASP A N 1
ATOM 724 C CA . ASP A 1 96 ? -12.559 -4.863 17.373 1.00 61.78 96 ASP A CA 1
ATOM 725 C C . ASP A 1 96 ? -12.124 -3.476 17.897 1.00 61.78 96 ASP A C 1
ATOM 727 O O . ASP A 1 96 ? -12.960 -2.655 18.259 1.00 61.78 96 ASP A O 1
ATOM 731 N N . ASN A 1 97 ? -10.821 -3.166 17.862 1.00 65.69 97 ASN A N 1
ATOM 732 C CA . ASN A 1 97 ? -10.255 -1.894 18.340 1.00 65.69 97 ASN A CA 1
ATOM 733 C C . ASN A 1 97 ? -9.826 -0.931 17.220 1.00 65.69 97 ASN A C 1
ATOM 735 O O . ASN A 1 97 ? -9.206 0.095 17.496 1.00 65.69 97 ASN A O 1
ATOM 739 N N . PHE A 1 98 ? -10.106 -1.240 15.950 1.00 73.31 98 PHE A N 1
ATOM 740 C CA . PHE A 1 98 ? -9.631 -0.404 14.842 1.00 73.31 98 PHE A CA 1
ATOM 741 C C . PHE A 1 98 ? -10.334 0.961 14.773 1.00 73.31 98 PHE A C 1
ATOM 743 O O . PHE A 1 98 ? -9.757 1.926 14.275 1.00 73.31 98 PHE A O 1
ATOM 750 N N . ASN A 1 99 ? -11.530 1.072 15.363 1.00 72.06 99 ASN A N 1
ATOM 751 C CA . ASN A 1 99 ? -12.337 2.295 15.373 1.00 72.06 99 ASN A CA 1
ATOM 752 C C . ASN A 1 99 ? -11.592 3.519 15.929 1.00 72.06 99 ASN A C 1
ATOM 754 O O . ASN A 1 99 ? -11.754 4.620 15.410 1.00 72.06 99 ASN A O 1
ATOM 758 N N . GLN A 1 100 ? -10.728 3.329 16.933 1.00 78.56 100 GLN A N 1
ATOM 759 C CA . GLN A 1 100 ? -9.933 4.416 17.523 1.00 78.56 100 GLN A CA 1
ATOM 760 C C . GLN A 1 100 ? -8.935 5.027 16.526 1.00 78.56 100 GLN A C 1
ATOM 762 O O . GLN A 1 100 ? -8.598 6.204 16.624 1.00 78.56 100 GLN A O 1
ATOM 767 N N . TYR A 1 101 ? -8.495 4.248 15.537 1.00 84.06 101 TYR A N 1
ATOM 768 C CA . TYR A 1 101 ? -7.510 4.665 14.543 1.00 84.06 101 TYR A CA 1
ATOM 769 C C . TYR A 1 101 ? -8.139 5.168 13.240 1.00 84.06 101 TYR A C 1
ATOM 771 O O . TYR A 1 101 ? -7.409 5.667 12.387 1.00 84.06 101 TYR A O 1
ATOM 779 N N . LEU A 1 102 ? -9.466 5.095 13.073 1.00 84.56 102 LEU A N 1
ATOM 780 C CA . LEU A 1 102 ? -10.138 5.487 11.826 1.00 84.56 102 LEU A CA 1
ATOM 781 C C . LEU A 1 102 ? -9.883 6.950 11.454 1.00 84.56 102 LEU A C 1
ATOM 783 O O . LEU A 1 102 ? -9.580 7.242 10.302 1.00 84.56 102 LEU A O 1
ATOM 787 N N . VAL A 1 103 ? -9.937 7.862 12.429 1.00 87.31 103 VAL A N 1
ATOM 788 C CA . VAL A 1 103 ? -9.670 9.295 12.201 1.00 87.31 103 VAL A CA 1
ATOM 789 C C . VAL A 1 103 ? -8.224 9.521 11.750 1.00 87.31 103 VAL A C 1
ATOM 791 O O . VAL A 1 103 ? -7.962 10.335 10.868 1.00 87.31 103 VAL A O 1
ATOM 794 N N . HIS A 1 104 ? -7.281 8.770 12.322 1.00 89.25 104 HIS A N 1
ATOM 795 C CA . HIS A 1 104 ? -5.865 8.882 11.975 1.00 89.25 104 HIS A CA 1
ATOM 796 C C . HIS A 1 104 ? -5.612 8.295 10.586 1.00 89.25 104 HIS A C 1
ATOM 798 O O . HIS A 1 104 ? -4.921 8.903 9.774 1.00 89.25 104 HIS A O 1
ATOM 804 N N . LEU A 1 105 ? -6.229 7.150 10.282 1.00 89.94 105 LEU A N 1
ATOM 805 C CA . LEU A 1 105 ? -6.181 6.546 8.958 1.00 89.94 105 LEU A CA 1
ATOM 806 C C . LEU A 1 105 ? -6.767 7.491 7.904 1.00 89.94 105 LEU A C 1
ATOM 808 O O . LEU A 1 105 ? -6.178 7.626 6.837 1.00 89.94 105 LEU A O 1
ATOM 812 N N . LEU A 1 106 ? -7.867 8.188 8.212 1.00 91.62 106 LEU A N 1
ATOM 813 C CA . LEU A 1 106 ? -8.475 9.176 7.319 1.00 91.62 106 LEU A CA 1
ATOM 814 C C . LEU A 1 106 ? -7.524 10.337 7.035 1.00 91.62 106 LEU A C 1
ATOM 816 O O . LEU A 1 106 ? -7.332 10.693 5.874 1.00 91.62 106 LEU A O 1
ATOM 820 N N . ALA A 1 107 ? -6.886 10.885 8.072 1.00 93.00 107 ALA A N 1
ATOM 821 C CA . ALA A 1 107 ? -5.895 11.944 7.912 1.00 93.00 107 ALA A CA 1
ATOM 822 C C . ALA A 1 107 ? -4.717 11.489 7.033 1.00 93.00 107 ALA A C 1
ATOM 824 O O . ALA A 1 107 ? -4.314 12.206 6.118 1.00 93.00 107 ALA A O 1
ATOM 825 N N . ILE A 1 108 ? -4.211 10.271 7.256 1.00 94.06 108 ILE A N 1
ATOM 826 C CA . ILE A 1 108 ? -3.129 9.689 6.451 1.00 94.06 108 ILE A CA 1
ATOM 827 C C . ILE A 1 108 ? -3.572 9.508 4.993 1.00 94.06 108 ILE A C 1
ATOM 829 O O . ILE A 1 108 ? -2.832 9.879 4.085 1.00 94.06 108 ILE A O 1
ATOM 833 N N . TYR A 1 109 ? -4.778 8.986 4.754 1.00 92.81 109 TYR A N 1
ATOM 834 C CA . TYR A 1 109 ? -5.334 8.823 3.409 1.00 92.81 109 TYR A CA 1
ATOM 835 C C . TYR A 1 109 ? -5.520 10.160 2.687 1.00 92.81 109 TYR A C 1
ATOM 837 O O . TYR A 1 109 ? -5.251 10.243 1.491 1.00 92.81 109 TYR A O 1
ATOM 845 N N . LEU A 1 110 ? -5.940 11.210 3.397 1.00 93.06 110 LEU A N 1
ATOM 846 C CA . LEU A 1 110 ? -6.103 12.549 2.835 1.00 93.06 110 LEU A CA 1
ATOM 847 C C . LEU A 1 110 ? -4.751 13.134 2.418 1.00 93.06 110 LEU A C 1
ATOM 849 O O . LEU A 1 110 ? -4.600 13.572 1.279 1.00 93.06 110 LEU A O 1
ATOM 853 N N . VAL A 1 111 ? -3.753 13.089 3.306 1.00 93.81 111 VAL A N 1
ATOM 854 C CA . VAL A 1 111 ? -2.389 13.542 2.988 1.00 93.81 111 VAL A CA 1
ATOM 855 C C . VAL A 1 111 ? -1.826 12.741 1.816 1.00 93.81 111 VAL A C 1
ATOM 857 O O . VAL A 1 111 ? -1.281 13.319 0.879 1.00 93.81 111 VAL A O 1
ATOM 860 N N . TRP A 1 112 ? -2.006 11.420 1.820 1.00 94.19 112 TRP A N 1
ATOM 861 C CA . TRP A 1 112 ? -1.544 10.567 0.732 1.00 94.19 112 TRP A CA 1
ATOM 862 C C . TRP A 1 112 ? -2.231 10.881 -0.598 1.00 94.19 112 TRP A C 1
ATOM 864 O O . TRP A 1 112 ? -1.572 10.928 -1.634 1.00 94.19 112 TRP A O 1
ATOM 874 N N . PHE A 1 113 ? -3.536 11.152 -0.584 1.00 92.44 113 PHE A N 1
ATOM 875 C CA . PHE A 1 113 ? -4.267 11.557 -1.779 1.00 92.44 113 PHE A CA 1
ATOM 876 C C . PHE A 1 113 ? -3.727 12.875 -2.352 1.00 92.44 113 PHE A C 1
ATOM 878 O O . PHE A 1 113 ? -3.493 12.960 -3.556 1.00 92.44 113 PHE A O 1
ATOM 885 N N . LEU A 1 114 ? -3.435 13.870 -1.504 1.00 92.19 114 LEU A N 1
ATOM 886 C CA . LEU A 1 114 ? -2.793 15.119 -1.937 1.00 92.19 114 LEU A CA 1
ATOM 887 C C . LEU A 1 114 ? -1.420 14.859 -2.573 1.00 92.19 114 LEU A C 1
ATOM 889 O O . LEU A 1 114 ? -1.132 15.369 -3.655 1.00 92.19 114 LEU A O 1
ATOM 893 N N . VAL A 1 115 ? -0.606 13.998 -1.956 1.00 91.38 115 VAL A N 1
ATOM 894 C CA . VAL A 1 115 ? 0.706 13.581 -2.476 1.00 91.38 115 VAL A CA 1
ATOM 895 C C . VAL A 1 115 ? 0.574 12.870 -3.829 1.00 91.38 115 VAL A C 1
ATOM 897 O O . VAL A 1 115 ? 1.338 13.169 -4.744 1.00 91.38 115 VAL A O 1
ATOM 900 N N . LEU A 1 116 ? -0.400 11.969 -3.995 1.00 91.12 116 LEU A N 1
ATOM 901 C CA . LEU A 1 116 ? -0.654 11.278 -5.263 1.00 91.12 116 LEU A CA 1
ATOM 902 C C . LEU A 1 116 ? -1.057 12.250 -6.377 1.00 91.12 116 LEU A C 1
ATOM 904 O O . LEU A 1 116 ? -0.563 12.124 -7.498 1.00 91.12 116 LEU A O 1
ATOM 908 N N . VAL A 1 117 ? -1.935 13.211 -6.078 1.00 91.00 117 VAL A N 1
ATOM 909 C CA . VAL A 1 117 ? -2.379 14.232 -7.040 1.00 91.00 117 VAL A CA 1
ATOM 910 C C . VAL A 1 117 ? -1.245 15.208 -7.383 1.00 91.00 117 VAL A C 1
ATOM 912 O O . VAL A 1 117 ? -1.208 15.726 -8.496 1.00 91.00 117 VAL A O 1
ATOM 915 N N . GLY A 1 118 ? -0.291 15.412 -6.471 1.00 87.00 118 GLY A N 1
ATOM 916 C CA . GLY A 1 118 ? 0.819 16.354 -6.639 1.00 87.00 118 GLY A CA 1
ATOM 917 C C . GLY A 1 118 ? 0.535 17.719 -6.016 1.00 87.00 118 GLY A C 1
ATOM 918 O O . GLY A 1 118 ? 0.854 18.750 -6.600 1.00 87.00 118 GLY A O 1
ATOM 919 N N . ILE A 1 119 ? -0.116 17.739 -4.851 1.00 85.75 119 ILE A N 1
ATOM 920 C CA . ILE A 1 119 ? -0.379 18.947 -4.066 1.00 85.75 119 ILE A CA 1
ATOM 921 C C . ILE A 1 119 ? 0.448 18.883 -2.768 1.00 85.75 119 ILE A C 1
ATOM 923 O O . ILE A 1 119 ? 0.283 17.928 -2.006 1.00 85.75 119 ILE A O 1
ATOM 927 N N . PRO A 1 120 ? 1.294 19.890 -2.469 1.00 81.25 120 PRO A N 1
ATOM 928 C CA . PRO A 1 120 ? 1.638 21.035 -3.316 1.00 81.25 120 PRO A CA 1
ATOM 929 C C . PRO A 1 120 ? 2.593 20.646 -4.458 1.00 81.25 120 PRO A C 1
ATOM 931 O O . PRO A 1 120 ? 3.537 19.876 -4.265 1.00 81.25 120 PRO A O 1
ATOM 934 N N . ALA A 1 121 ? 2.384 21.250 -5.632 1.00 77.75 121 ALA A N 1
ATOM 935 C CA . ALA A 1 121 ? 3.120 20.938 -6.865 1.00 77.75 121 ALA A CA 1
ATOM 936 C C . ALA A 1 121 ? 4.629 21.244 -6.794 1.00 77.75 121 ALA A C 1
ATOM 938 O O . ALA A 1 121 ? 5.406 20.729 -7.602 1.00 77.75 121 ALA A O 1
ATOM 939 N N . GLU A 1 122 ? 5.024 22.088 -5.837 1.00 72.81 122 GLU A N 1
ATOM 940 C CA . GLU A 1 122 ? 6.403 22.516 -5.582 1.00 72.81 122 GLU A CA 1
ATOM 941 C C . GLU A 1 122 ? 7.273 21.396 -5.002 1.00 72.81 122 GLU A C 1
ATOM 943 O O . GLU A 1 122 ? 8.451 21.300 -5.329 1.00 72.81 122 GLU A O 1
ATOM 948 N N . ILE A 1 123 ? 6.689 20.542 -4.156 1.00 73.25 123 ILE A N 1
ATOM 949 C CA . ILE A 1 123 ? 7.410 19.472 -3.450 1.00 73.25 123 ILE A CA 1
ATOM 950 C C . ILE A 1 123 ? 7.215 18.147 -4.174 1.00 73.25 123 ILE A C 1
ATOM 952 O O . ILE A 1 123 ? 8.129 17.327 -4.253 1.00 73.25 123 ILE A O 1
ATOM 956 N N . ASN A 1 124 ? 6.006 17.930 -4.696 1.00 75.06 124 ASN A N 1
ATOM 957 C CA . ASN A 1 124 ? 5.660 16.700 -5.363 1.00 75.06 124 ASN A CA 1
ATOM 958 C C . ASN A 1 124 ? 4.892 16.958 -6.659 1.00 75.06 124 ASN A C 1
ATOM 960 O O . ASN A 1 124 ? 3.856 17.607 -6.685 1.00 75.06 124 ASN A O 1
ATOM 964 N N . HIS A 1 125 ? 5.389 16.379 -7.743 1.00 79.56 125 HIS A N 1
ATOM 965 C CA . HIS A 1 125 ? 4.779 16.426 -9.062 1.00 79.56 125 HIS A CA 1
ATOM 966 C C . HIS A 1 125 ? 3.566 15.491 -9.227 1.00 79.56 125 HIS A C 1
ATOM 968 O O . HIS A 1 125 ? 2.858 15.593 -10.229 1.00 79.56 125 HIS A O 1
ATOM 974 N N . GLY A 1 126 ? 3.322 14.600 -8.262 1.00 85.31 126 GLY A N 1
ATOM 975 C CA . GLY A 1 126 ? 2.241 13.621 -8.300 1.00 85.31 126 GLY A CA 1
ATOM 976 C C . GLY A 1 126 ? 2.571 12.404 -9.165 1.00 85.31 126 GLY A C 1
ATOM 977 O O . GLY A 1 126 ? 3.525 12.389 -9.951 1.00 85.31 126 GLY A O 1
ATOM 978 N N . ILE A 1 127 ? 1.756 11.360 -9.031 1.00 85.19 127 ILE A N 1
ATOM 979 C CA . ILE A 1 127 ? 1.997 10.054 -9.657 1.00 85.19 127 ILE A CA 1
ATOM 980 C C . ILE A 1 127 ? 2.006 10.125 -11.192 1.00 85.19 127 ILE A C 1
ATOM 982 O O . ILE A 1 127 ? 2.845 9.505 -11.843 1.00 85.19 127 ILE A O 1
ATOM 986 N N . ILE A 1 128 ? 1.120 10.928 -11.791 1.00 84.44 128 ILE A N 1
ATOM 987 C CA . ILE A 1 128 ? 1.005 11.036 -13.253 1.00 84.44 128 ILE A CA 1
ATOM 988 C C . ILE A 1 128 ? 2.261 11.666 -13.855 1.00 84.44 128 ILE A C 1
ATOM 990 O O . ILE A 1 128 ? 2.792 11.160 -14.844 1.00 84.44 128 ILE A O 1
ATOM 994 N N . ARG A 1 129 ? 2.775 12.742 -13.252 1.00 81.38 129 ARG A N 1
ATOM 995 C CA . ARG A 1 129 ? 3.974 13.422 -13.752 1.00 81.38 129 ARG A CA 1
ATOM 996 C C . ARG A 1 129 ? 5.243 12.633 -13.443 1.00 81.38 129 ARG A C 1
ATOM 998 O O . ARG A 1 129 ? 6.124 12.617 -14.291 1.00 81.38 129 ARG A O 1
ATOM 1005 N N . ALA A 1 130 ? 5.292 11.917 -12.317 1.00 76.50 130 ALA A N 1
ATOM 1006 C CA . ALA A 1 130 ? 6.409 11.034 -11.979 1.00 76.50 130 ALA A CA 1
ATOM 1007 C C . ALA A 1 130 ? 6.639 9.927 -13.023 1.00 76.50 130 ALA A C 1
ATOM 1009 O O . ALA A 1 130 ? 7.746 9.415 -13.134 1.00 76.50 130 ALA A O 1
ATOM 1010 N N . THR A 1 131 ? 5.619 9.570 -13.808 1.00 77.44 131 THR A N 1
ATOM 1011 C CA . THR A 1 131 ? 5.684 8.540 -14.866 1.00 77.44 131 THR A CA 1
ATOM 1012 C C . THR A 1 131 ? 5.997 9.121 -16.251 1.00 77.44 131 THR A C 1
ATOM 1014 O O . THR A 1 131 ? 5.703 8.516 -17.283 1.00 77.44 131 THR A O 1
ATOM 1017 N N . ASN A 1 132 ? 6.578 10.322 -16.313 1.00 80.88 132 ASN A N 1
ATOM 1018 C CA . ASN A 1 132 ? 6.998 10.920 -17.572 1.00 80.88 132 ASN A CA 1
ATOM 1019 C C . ASN A 1 132 ? 8.297 10.312 -18.108 1.00 80.88 132 ASN A C 1
ATOM 1021 O O . ASN A 1 132 ? 9.132 9.776 -17.383 1.00 80.88 132 ASN A O 1
ATOM 1025 N N . LYS A 1 133 ? 8.479 10.439 -19.425 1.00 75.50 133 LYS A N 1
ATOM 1026 C CA . LYS A 1 133 ? 9.600 9.843 -20.161 1.00 75.50 133 LYS A CA 1
ATOM 1027 C C . LYS A 1 133 ? 10.969 10.319 -19.667 1.00 75.50 133 LYS A C 1
ATOM 1029 O O . LYS A 1 133 ? 11.892 9.515 -19.604 1.00 75.50 133 LYS A O 1
ATOM 1034 N N . ALA A 1 134 ? 11.087 11.597 -19.295 1.00 73.88 134 ALA A N 1
ATOM 1035 C CA . ALA A 1 134 ? 12.327 12.171 -18.771 1.00 73.88 134 ALA A CA 1
ATOM 1036 C C . ALA A 1 134 ? 12.742 11.514 -17.444 1.00 73.88 134 ALA A C 1
ATOM 1038 O O . ALA A 1 134 ? 13.879 11.064 -17.313 1.00 73.88 134 ALA A O 1
ATOM 1039 N N . ASP A 1 135 ? 11.798 11.377 -16.511 1.00 71.75 135 ASP A N 1
ATOM 1040 C CA . ASP A 1 135 ? 12.029 10.728 -15.218 1.00 71.75 135 ASP A CA 1
ATOM 1041 C C . ASP A 1 135 ? 12.316 9.233 -15.400 1.00 71.75 135 ASP A C 1
ATOM 1043 O O . ASP A 1 135 ? 13.234 8.687 -14.788 1.00 71.75 135 ASP A O 1
ATOM 1047 N N . CYS A 1 136 ? 11.584 8.575 -16.308 1.00 71.44 136 CYS A N 1
ATOM 1048 C CA . CYS A 1 136 ? 11.806 7.171 -16.644 1.00 71.44 136 CYS A CA 1
ATOM 1049 C C . CYS A 1 136 ? 13.224 6.924 -17.169 1.00 71.44 136 CYS A C 1
ATOM 1051 O O . CYS A 1 136 ? 13.903 6.018 -16.690 1.00 71.44 136 CYS A O 1
ATOM 1053 N N . ALA A 1 137 ? 13.695 7.735 -18.121 1.00 69.75 137 ALA A N 1
ATOM 1054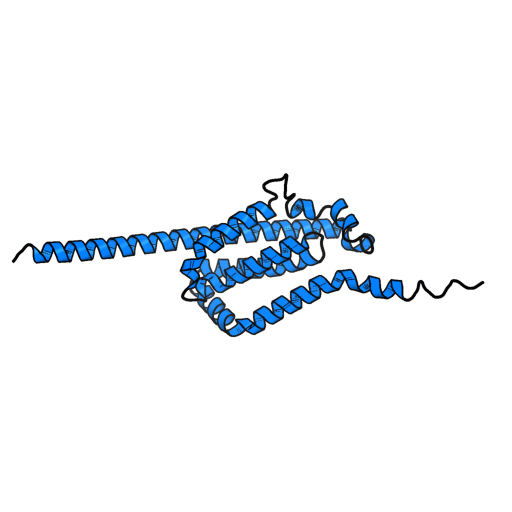 C CA . ALA A 1 137 ? 15.031 7.589 -18.694 1.00 69.75 137 ALA A CA 1
ATOM 1055 C C . ALA A 1 137 ? 16.140 7.882 -17.669 1.00 69.75 137 ALA A C 1
ATOM 1057 O O . ALA A 1 137 ? 17.199 7.255 -17.711 1.00 69.75 137 ALA A O 1
ATOM 1058 N N . ALA A 1 138 ? 15.890 8.797 -16.725 1.00 68.19 138 ALA A N 1
ATOM 1059 C CA . ALA A 1 138 ? 16.810 9.078 -15.629 1.00 68.19 138 ALA A CA 1
ATOM 1060 C C . ALA A 1 138 ? 16.927 7.897 -14.648 1.00 68.19 138 ALA A C 1
ATOM 1062 O O . ALA A 1 138 ? 18.027 7.610 -14.173 1.00 68.19 138 ALA A O 1
ATOM 1063 N N . PHE A 1 139 ? 15.817 7.201 -14.378 1.00 67.81 139 PHE A N 1
ATOM 1064 C CA . PHE A 1 139 ? 15.758 6.075 -13.442 1.00 67.81 139 PHE A CA 1
ATOM 1065 C C . PHE A 1 139 ? 16.217 4.748 -14.064 1.00 67.81 139 PHE A C 1
ATOM 1067 O O . PHE A 1 139 ? 17.036 4.036 -13.489 1.00 67.81 139 PHE A O 1
ATOM 1074 N N . TYR A 1 140 ? 15.753 4.431 -15.274 1.00 67.94 140 TYR A N 1
ATOM 1075 C CA . TYR A 1 140 ? 16.074 3.205 -16.005 1.00 67.94 140 TYR A CA 1
ATOM 1076 C C . TYR A 1 140 ? 17.142 3.437 -17.079 1.00 67.94 140 TYR A C 1
ATOM 1078 O O . TYR A 1 140 ? 16.946 3.030 -18.219 1.00 67.94 140 TYR A O 1
ATOM 1086 N N . LYS A 1 141 ? 18.290 4.049 -16.755 1.00 63.97 141 LYS A N 1
ATOM 1087 C CA . LYS A 1 141 ? 19.346 4.334 -17.758 1.00 63.97 141 LYS A CA 1
ATOM 1088 C C . LYS A 1 141 ? 19.667 3.129 -18.656 1.00 63.97 141 LYS A C 1
ATOM 1090 O O . LYS A 1 141 ? 19.718 3.264 -19.873 1.00 63.97 141 LYS A O 1
ATOM 1095 N N . THR A 1 142 ? 19.802 1.945 -18.061 1.00 62.62 142 THR A N 1
ATOM 1096 C CA . THR A 1 142 ? 20.156 0.696 -18.759 1.00 62.62 142 THR A CA 1
ATOM 1097 C C . THR A 1 142 ? 18.958 -0.003 -19.426 1.00 62.62 142 THR A C 1
ATOM 1099 O O . THR A 1 142 ? 19.147 -0.807 -20.333 1.00 62.62 142 THR A O 1
ATOM 1102 N N . TYR A 1 143 ? 17.719 0.310 -19.023 1.00 62.66 143 TYR A N 1
ATOM 1103 C CA . TYR A 1 143 ? 16.483 -0.337 -19.506 1.00 62.66 143 TYR A CA 1
ATOM 1104 C C . TYR A 1 143 ? 15.520 0.616 -20.210 1.00 62.66 143 TYR A C 1
ATOM 1106 O O . TYR A 1 143 ? 14.390 0.232 -20.512 1.00 62.66 143 TYR A O 1
ATOM 1114 N N . ALA A 1 144 ? 15.939 1.847 -20.498 1.00 62.44 144 ALA A N 1
ATOM 1115 C CA . ALA A 1 144 ? 15.070 2.870 -21.065 1.00 62.44 144 ALA A CA 1
ATOM 1116 C C . ALA A 1 144 ? 14.425 2.413 -22.385 1.00 62.44 144 ALA A C 1
ATOM 1118 O O . ALA A 1 144 ? 13.267 2.728 -22.647 1.00 62.44 144 ALA A O 1
ATOM 1119 N N . SER A 1 145 ? 15.131 1.594 -23.172 1.00 60.66 145 SER A N 1
ATOM 1120 C CA . SER A 1 145 ? 14.632 1.014 -24.425 1.00 60.66 145 SER A CA 1
ATOM 1121 C C . SER A 1 145 ? 13.444 0.059 -24.255 1.00 60.66 145 SER A C 1
ATOM 1123 O O . SER A 1 145 ? 12.714 -0.160 -25.216 1.00 60.66 145 SER A O 1
ATOM 1125 N N . THR A 1 146 ? 13.232 -0.496 -23.058 1.00 65.25 146 THR A N 1
ATOM 1126 C CA . THR A 1 146 ? 12.132 -1.432 -22.757 1.00 65.25 146 THR A CA 1
ATOM 1127 C C . THR A 1 146 ? 11.095 -0.816 -21.818 1.00 65.25 146 THR A C 1
ATOM 1129 O O . THR A 1 146 ? 9.902 -0.898 -22.090 1.00 65.25 146 THR A O 1
ATOM 1132 N N . MET A 1 147 ? 11.537 -0.136 -20.757 1.00 66.38 147 MET A N 1
ATOM 1133 C CA . MET A 1 147 ? 10.671 0.422 -19.709 1.00 66.38 147 MET A CA 1
ATOM 1134 C C . MET A 1 147 ? 10.211 1.860 -19.986 1.00 66.38 147 MET A C 1
ATOM 1136 O O . MET A 1 147 ? 9.283 2.330 -19.341 1.00 66.38 147 MET A O 1
ATOM 1140 N N . CYS A 1 148 ? 10.822 2.578 -20.934 1.00 73.75 148 CYS A N 1
ATOM 1141 C CA . CYS A 1 148 ? 10.422 3.949 -21.289 1.00 73.75 148 CYS A CA 1
ATOM 1142 C C . CYS A 1 148 ? 9.805 4.041 -22.693 1.00 73.75 148 CYS A C 1
ATOM 1144 O O . CYS A 1 148 ? 9.788 5.114 -23.302 1.00 73.75 148 CYS A O 1
ATOM 1146 N N . LEU A 1 149 ? 9.286 2.915 -23.200 1.00 80.69 149 LEU A N 1
ATOM 1147 C CA . LEU A 1 149 ? 8.460 2.874 -24.403 1.00 80.69 149 LEU A CA 1
ATOM 1148 C C . LEU A 1 149 ? 7.165 3.655 -24.167 1.00 80.69 149 LEU A C 1
ATOM 1150 O O . LEU A 1 149 ? 6.513 3.495 -23.135 1.00 80.69 149 LEU A O 1
ATOM 1154 N N . ASP A 1 150 ? 6.753 4.457 -25.148 1.00 81.81 150 ASP A N 1
ATOM 1155 C CA . ASP A 1 150 ? 5.585 5.337 -25.011 1.00 81.81 150 ASP A CA 1
ATOM 1156 C C . ASP A 1 150 ? 4.294 4.547 -24.715 1.00 81.81 150 ASP A C 1
ATOM 1158 O O . ASP A 1 150 ? 3.455 4.994 -23.929 1.00 81.81 150 ASP A O 1
ATOM 1162 N N . GLY A 1 151 ? 4.166 3.329 -25.259 1.00 83.69 151 GLY A N 1
ATOM 1163 C CA . GLY A 1 151 ? 3.056 2.419 -24.956 1.00 83.69 151 GLY A CA 1
ATOM 1164 C C . GLY A 1 151 ? 3.036 1.947 -23.496 1.00 83.69 151 GLY A C 1
ATOM 1165 O O . GLY A 1 151 ? 1.982 1.967 -22.862 1.00 83.69 151 GLY A O 1
ATOM 1166 N N . TRP A 1 152 ? 4.199 1.600 -22.932 1.00 82.94 152 TRP A N 1
ATOM 1167 C CA . TRP A 1 152 ? 4.313 1.214 -21.521 1.00 82.94 152 TRP A CA 1
ATOM 1168 C C . TRP A 1 152 ? 4.029 2.394 -20.593 1.00 82.94 152 TRP A C 1
ATOM 1170 O O . TRP A 1 152 ? 3.240 2.271 -19.661 1.00 82.94 152 TRP A O 1
ATOM 1180 N N . LEU A 1 153 ? 4.591 3.570 -20.883 1.00 82.88 153 LEU A N 1
ATOM 1181 C CA . LEU A 1 153 ? 4.333 4.781 -20.098 1.00 82.88 153 LEU A CA 1
ATOM 1182 C C . LEU A 1 153 ? 2.852 5.179 -20.131 1.00 82.88 153 LEU A C 1
ATOM 1184 O O . LEU A 1 153 ? 2.306 5.605 -19.116 1.00 82.88 153 LEU A O 1
ATOM 1188 N N . THR A 1 154 ? 2.177 5.000 -21.270 1.00 86.88 154 THR A N 1
ATOM 1189 C CA . THR A 1 154 ? 0.728 5.225 -21.381 1.00 86.88 154 THR A CA 1
ATOM 1190 C C . THR A 1 154 ? -0.054 4.243 -20.510 1.00 86.88 154 THR A C 1
ATOM 1192 O O . THR A 1 154 ? -0.938 4.662 -19.764 1.00 86.88 154 THR A O 1
ATOM 1195 N N . PHE A 1 155 ? 0.304 2.957 -20.535 1.00 88.69 155 PHE A N 1
ATOM 1196 C CA . PHE A 1 155 ? -0.291 1.950 -19.654 1.00 88.69 155 PHE A CA 1
ATOM 1197 C C . PHE A 1 155 ? -0.088 2.293 -18.170 1.00 88.69 155 PHE A C 1
ATOM 1199 O O . PHE A 1 155 ? -1.053 2.315 -17.408 1.00 88.69 155 PHE A O 1
ATOM 1206 N N . VAL A 1 156 ? 1.134 2.647 -17.766 1.00 86.44 156 VAL A N 1
ATOM 1207 C CA . VAL A 1 156 ? 1.449 3.049 -16.387 1.00 86.44 156 VAL A CA 1
ATOM 1208 C C . VAL A 1 156 ? 0.647 4.288 -15.970 1.00 86.44 156 VAL A C 1
ATOM 1210 O O . VAL A 1 156 ? 0.164 4.343 -14.841 1.00 86.44 156 VAL A O 1
ATOM 1213 N N . LYS A 1 157 ? 0.429 5.257 -16.868 1.00 89.31 157 LYS A N 1
ATOM 1214 C CA . LYS A 1 157 ? -0.433 6.422 -16.601 1.00 89.31 157 LYS A CA 1
ATOM 1215 C C . LYS A 1 157 ? -1.896 6.035 -16.392 1.00 89.31 157 LYS A C 1
ATOM 1217 O O . LYS A 1 157 ? -2.531 6.569 -15.488 1.00 89.31 157 LYS A O 1
ATOM 1222 N N . ILE A 1 158 ? -2.420 5.089 -17.173 1.00 91.81 158 ILE A N 1
ATOM 1223 C CA . ILE A 1 158 ? -3.775 4.549 -16.975 1.00 91.81 158 ILE A CA 1
ATOM 1224 C C . ILE A 1 158 ? -3.872 3.868 -15.605 1.00 91.81 158 ILE A C 1
ATOM 1226 O O . ILE A 1 158 ? -4.785 4.167 -14.839 1.00 91.81 158 ILE A O 1
ATOM 1230 N N . VAL A 1 159 ? -2.898 3.021 -15.258 1.00 91.81 159 VAL A N 1
ATOM 1231 C CA . VAL A 1 159 ? -2.813 2.386 -13.934 1.00 91.81 159 VAL A CA 1
ATOM 1232 C C . VAL A 1 159 ? -2.771 3.436 -12.824 1.00 91.81 159 VAL A C 1
ATOM 1234 O O . VAL A 1 159 ? -3.496 3.317 -11.840 1.00 91.81 159 VAL A O 1
ATOM 1237 N N . ALA A 1 160 ? -1.963 4.485 -12.975 1.00 90.12 160 ALA A N 1
ATOM 1238 C CA . ALA A 1 160 ? -1.862 5.568 -12.005 1.00 90.12 160 ALA A CA 1
ATOM 1239 C C . ALA A 1 160 ? -3.197 6.317 -11.824 1.00 90.12 160 ALA A C 1
ATOM 1241 O O . ALA A 1 160 ? -3.572 6.623 -10.692 1.00 90.12 160 ALA A O 1
ATOM 1242 N N . CYS A 1 161 ? -3.956 6.542 -12.903 1.00 92.94 161 CYS A N 1
ATOM 1243 C CA . CYS A 1 161 ? -5.323 7.065 -12.828 1.00 92.94 161 CYS A CA 1
ATOM 1244 C C . CYS A 1 161 ? -6.266 6.114 -12.076 1.00 92.94 161 CYS A C 1
ATOM 1246 O O . CYS A 1 161 ? -7.064 6.569 -11.258 1.00 92.94 161 CYS A O 1
ATOM 1248 N N . CYS A 1 162 ? -6.165 4.801 -12.304 1.00 93.50 162 CYS A N 1
ATOM 1249 C CA . CYS A 1 162 ? -6.934 3.813 -11.547 1.00 93.50 162 CYS A CA 1
ATOM 1250 C C . CYS A 1 162 ? -6.584 3.866 -10.052 1.00 93.50 162 CYS A C 1
ATOM 1252 O O . CYS A 1 162 ? -7.490 3.946 -9.227 1.00 93.50 162 CYS A O 1
ATOM 1254 N N . VAL A 1 163 ? -5.295 3.890 -9.695 1.00 92.50 163 VAL A N 1
ATOM 1255 C CA . VAL A 1 163 ? -4.825 3.989 -8.299 1.00 92.50 163 VAL A CA 1
ATOM 1256 C C . VAL A 1 163 ? -5.330 5.269 -7.629 1.00 92.50 163 VAL A C 1
ATOM 1258 O O . VAL A 1 163 ? -5.813 5.220 -6.497 1.00 92.50 163 VAL A O 1
ATOM 1261 N N . LEU A 1 164 ? -5.300 6.406 -8.332 1.00 92.38 164 LEU A N 1
ATOM 1262 C CA . LEU A 1 164 ? -5.915 7.654 -7.870 1.00 92.38 164 LEU A CA 1
ATOM 1263 C C . LEU A 1 164 ? -7.417 7.483 -7.607 1.00 92.38 164 LEU A C 1
ATOM 1265 O O . LEU A 1 164 ? -7.894 7.853 -6.536 1.00 92.38 164 LEU A O 1
ATOM 1269 N N . GLY A 1 165 ? -8.150 6.890 -8.553 1.00 93.62 165 GLY A N 1
ATOM 1270 C CA . GLY A 1 165 ? -9.592 6.661 -8.443 1.00 93.62 165 GLY A CA 1
ATOM 1271 C C . GLY A 1 165 ? -9.971 5.743 -7.278 1.00 93.62 165 GLY A C 1
ATOM 1272 O O . GLY A 1 165 ? -10.858 6.077 -6.496 1.00 93.62 165 GLY A O 1
ATOM 1273 N N . PHE A 1 166 ? -9.266 4.623 -7.102 1.00 92.12 166 PHE A N 1
ATOM 1274 C CA . PHE A 1 166 ? -9.489 3.715 -5.972 1.00 92.12 166 PHE A CA 1
ATOM 1275 C C . PHE A 1 166 ? -9.077 4.331 -4.637 1.00 92.12 166 PHE A C 1
ATOM 1277 O O . PHE A 1 166 ? -9.743 4.095 -3.631 1.00 92.12 166 PHE A O 1
ATOM 1284 N N . THR A 1 167 ? -8.021 5.145 -4.610 1.00 91.44 167 THR A N 1
ATOM 1285 C CA . THR A 1 167 ? -7.629 5.866 -3.394 1.00 91.44 167 THR A CA 1
ATOM 1286 C C . THR A 1 167 ? -8.680 6.906 -3.007 1.00 91.44 167 THR A C 1
ATOM 1288 O O . THR A 1 167 ? -9.039 6.986 -1.835 1.00 91.44 167 THR A O 1
ATOM 1291 N N . LEU A 1 168 ? -9.235 7.643 -3.978 1.00 92.94 168 LEU A N 1
ATOM 1292 C CA . LEU A 1 168 ? -10.353 8.562 -3.750 1.00 92.94 168 LEU A CA 1
ATOM 1293 C C . LEU A 1 168 ? -11.597 7.817 -3.255 1.00 92.94 168 LEU A C 1
ATOM 1295 O O . LEU A 1 168 ? -12.219 8.243 -2.288 1.00 92.94 168 LEU A O 1
ATOM 1299 N N . LEU A 1 169 ? -11.943 6.686 -3.874 1.00 92.44 169 LEU A N 1
ATOM 1300 C CA . LEU A 1 169 ? -13.066 5.862 -3.430 1.00 92.44 169 LEU A CA 1
ATOM 1301 C C . LEU A 1 169 ? -12.874 5.399 -1.978 1.00 92.44 169 LEU A C 1
ATOM 1303 O O . LEU A 1 169 ? -13.778 5.556 -1.163 1.00 92.44 169 LEU A O 1
ATOM 1307 N N . SER A 1 170 ? -11.688 4.896 -1.631 1.00 90.88 170 SER A N 1
ATOM 1308 C CA . SER A 1 170 ? -11.351 4.503 -0.259 1.00 90.88 170 SER A CA 1
ATOM 1309 C C . SER A 1 170 ? -11.414 5.681 0.719 1.00 90.88 170 SER A C 1
ATOM 1311 O O . SER A 1 170 ? -11.919 5.512 1.824 1.00 90.88 170 SER A O 1
ATOM 1313 N N . LEU A 1 171 ? -10.975 6.879 0.316 1.00 92.31 171 LEU A N 1
ATOM 1314 C CA . LEU A 1 171 ? -11.096 8.107 1.111 1.00 92.31 171 LEU A CA 1
ATOM 1315 C C . LEU A 1 171 ? -12.566 8.468 1.381 1.00 92.31 171 LEU A C 1
ATOM 1317 O O . LEU A 1 171 ? -12.920 8.810 2.510 1.00 92.31 171 LEU A O 1
ATOM 1321 N N . LEU A 1 172 ? -13.427 8.382 0.362 1.00 92.25 172 LEU A N 1
ATOM 1322 C CA . LEU A 1 172 ? -14.860 8.665 0.488 1.00 92.25 172 LEU A CA 1
ATOM 1323 C C . LEU A 1 172 ? -15.550 7.651 1.408 1.00 92.25 172 LEU A C 1
ATOM 1325 O O . LEU A 1 172 ? -16.302 8.039 2.302 1.00 92.25 172 LEU A O 1
ATOM 1329 N N . LEU A 1 173 ? -15.247 6.361 1.243 1.00 89.88 173 LEU A N 1
ATOM 1330 C CA . LEU A 1 173 ? -15.785 5.302 2.097 1.00 89.88 173 LEU A CA 1
ATOM 1331 C C . LEU A 1 173 ? -15.308 5.451 3.549 1.00 89.88 173 LEU A C 1
ATOM 1333 O O . LEU A 1 173 ? -16.108 5.354 4.476 1.00 89.88 173 LEU A O 1
ATOM 1337 N N . LEU A 1 174 ? -14.029 5.768 3.759 1.00 89.56 174 LEU A N 1
ATOM 1338 C CA . LEU A 1 174 ? -13.469 6.003 5.090 1.00 89.56 174 LEU A CA 1
ATOM 1339 C C . LEU A 1 174 ? -14.074 7.246 5.756 1.00 89.56 174 LEU A C 1
ATOM 1341 O O . LEU A 1 174 ? -14.369 7.221 6.948 1.00 89.56 174 LEU A O 1
ATOM 1345 N N . THR A 1 175 ? -14.326 8.308 4.986 1.00 90.00 175 THR A N 1
ATOM 1346 C CA . THR A 1 175 ? -15.073 9.485 5.457 1.00 90.00 175 THR A CA 1
ATOM 1347 C C . THR A 1 175 ? -16.475 9.091 5.925 1.00 90.00 175 THR A C 1
ATOM 1349 O O . THR A 1 175 ? -16.887 9.492 7.012 1.00 90.00 175 THR A O 1
ATOM 1352 N N . SER A 1 176 ? -17.186 8.261 5.154 1.00 87.38 176 SER A N 1
ATOM 1353 C CA . SER A 1 176 ? -18.512 7.750 5.527 1.00 87.38 176 SER A CA 1
ATOM 1354 C C . SER A 1 176 ? -18.475 6.935 6.826 1.00 87.38 176 SER A C 1
ATOM 1356 O O . SER A 1 176 ? -19.327 7.117 7.693 1.00 87.38 176 SER A O 1
ATOM 1358 N N . GLU A 1 177 ? -17.469 6.075 7.000 1.00 84.75 177 GLU A N 1
ATOM 1359 C CA . GLU A 1 177 ? -17.283 5.266 8.214 1.00 84.75 177 GLU A CA 1
ATOM 1360 C C . GLU A 1 177 ? -16.964 6.117 9.453 1.00 84.75 177 GLU A C 1
ATOM 1362 O O . GLU A 1 177 ? -17.502 5.877 10.539 1.00 84.75 177 GLU A O 1
ATOM 1367 N N . VAL A 1 178 ? -16.121 7.144 9.302 1.00 86.62 178 VAL A N 1
ATOM 1368 C CA . VAL A 1 178 ? -15.786 8.081 10.387 1.00 86.62 178 VAL A CA 1
ATOM 1369 C C . VAL A 1 178 ? -17.005 8.916 10.783 1.00 86.62 178 VAL A C 1
ATOM 1371 O O . VAL A 1 178 ? -17.300 9.031 11.974 1.00 86.62 178 VAL A O 1
ATOM 1374 N N . LEU A 1 179 ? -17.747 9.451 9.808 1.00 86.06 179 LEU A N 1
ATOM 1375 C CA . LEU A 1 179 ? -18.976 10.213 10.054 1.00 86.06 179 LEU A CA 1
ATOM 1376 C C . LEU A 1 179 ? -20.046 9.349 10.732 1.00 86.06 179 LEU A C 1
ATOM 1378 O O . LEU A 1 179 ? -20.633 9.773 11.728 1.00 86.06 179 LEU A O 1
ATOM 1382 N N . GLY A 1 180 ? -20.250 8.118 10.254 1.00 80.88 180 GLY A N 1
ATOM 1383 C CA . GLY A 1 180 ? -21.179 7.168 10.868 1.00 80.88 180 GLY A CA 1
ATOM 1384 C C . GLY A 1 180 ? -20.786 6.813 12.305 1.00 80.88 180 GLY A C 1
ATOM 1385 O O . GLY A 1 180 ? -21.628 6.811 13.203 1.00 80.88 180 GLY A O 1
ATOM 1386 N N . SER A 1 181 ? -19.493 6.597 12.561 1.00 76.44 181 SER A N 1
ATOM 1387 C CA . SER A 1 181 ? -18.982 6.304 13.908 1.00 76.44 181 SER A CA 1
ATOM 1388 C C . SER A 1 181 ? -19.171 7.476 14.878 1.00 76.44 181 SER A C 1
ATOM 1390 O O . SER A 1 181 ? -19.532 7.261 16.037 1.00 76.44 181 SER A O 1
ATOM 1392 N N . ALA A 1 182 ? -18.983 8.716 14.413 1.00 72.62 182 ALA A N 1
ATOM 1393 C CA . ALA A 1 182 ? -19.203 9.920 15.215 1.00 72.62 182 ALA A CA 1
ATOM 1394 C C . ALA A 1 182 ? -20.686 10.115 15.574 1.00 72.62 182 ALA A C 1
ATOM 1396 O O . ALA A 1 182 ? -21.003 10.446 16.717 1.00 72.62 182 ALA A O 1
ATOM 1397 N N . GLN A 1 183 ? -21.600 9.843 14.636 1.00 69.50 183 GLN A N 1
ATOM 1398 C CA . GLN A 1 183 ? -23.043 9.898 14.893 1.00 69.50 183 GLN A CA 1
ATOM 1399 C C . GLN A 1 183 ? -23.475 8.866 15.943 1.00 69.50 183 GLN A C 1
ATOM 1401 O O . GLN A 1 183 ? -24.195 9.207 16.880 1.00 69.50 183 GLN A O 1
ATOM 1406 N N . LEU A 1 184 ? -22.984 7.625 15.853 1.00 61.69 184 LEU A N 1
ATOM 1407 C CA . LEU A 1 184 ? -23.242 6.594 16.866 1.00 61.69 184 LEU A CA 1
ATOM 1408 C C . LEU A 1 184 ? -22.664 6.957 18.244 1.00 61.69 184 LEU A C 1
ATOM 1410 O O . LEU A 1 184 ? -23.295 6.670 19.263 1.00 61.69 184 LEU A O 1
ATOM 1414 N N . GLY A 1 185 ? -21.491 7.595 18.287 1.00 59.56 185 GLY A N 1
ATOM 1415 C CA . GLY A 1 185 ? -20.894 8.108 19.522 1.00 59.56 185 GLY A CA 1
ATOM 1416 C C . GLY A 1 185 ? -21.740 9.204 20.172 1.00 59.56 185 GLY A C 1
ATOM 1417 O O . GLY A 1 185 ? -22.022 9.125 21.367 1.00 59.56 185 GLY A O 1
ATOM 1418 N N . GLY A 1 186 ? -22.217 10.166 19.377 1.00 60.78 186 GLY A N 1
ATOM 1419 C CA . GLY A 1 186 ? -23.093 11.244 19.841 1.00 60.78 186 GLY A CA 1
ATOM 1420 C C . GLY A 1 186 ? -24.431 10.732 20.375 1.00 60.78 186 GLY A C 1
ATOM 1421 O O . GLY A 1 186 ? -24.852 11.132 21.454 1.00 60.78 186 GLY A O 1
ATOM 1422 N N . VAL A 1 187 ? -25.057 9.772 19.685 1.00 62.03 187 VAL A N 1
ATOM 1423 C CA . VAL A 1 187 ? -26.311 9.147 20.147 1.00 62.03 187 VAL A CA 1
ATOM 1424 C C . VAL A 1 187 ? -26.106 8.373 21.453 1.00 62.03 187 VAL A C 1
ATOM 1426 O O . VAL A 1 187 ? -26.975 8.399 22.324 1.00 62.03 187 VAL A O 1
ATOM 1429 N N . ARG A 1 188 ? -24.962 7.694 21.632 1.00 58.78 188 ARG A N 1
ATOM 1430 C CA . ARG A 1 188 ? -24.646 7.011 22.897 1.00 58.78 188 ARG A CA 1
ATOM 1431 C C . ARG A 1 188 ? -24.418 7.994 24.036 1.00 58.78 188 ARG A C 1
ATOM 1433 O O . ARG A 1 188 ? -24.991 7.772 25.096 1.00 58.78 188 ARG A O 1
ATOM 1440 N N . MET A 1 189 ? -23.643 9.060 23.825 1.00 61.50 189 MET A N 1
ATOM 1441 C CA . MET A 1 189 ? -23.467 10.100 24.846 1.00 61.50 189 MET A CA 1
ATOM 1442 C C . MET A 1 189 ? -24.803 10.735 25.221 1.00 61.50 189 MET A C 1
ATOM 1444 O O . MET A 1 189 ? -25.149 10.756 26.390 1.00 61.50 189 MET A O 1
ATOM 1448 N N . GLN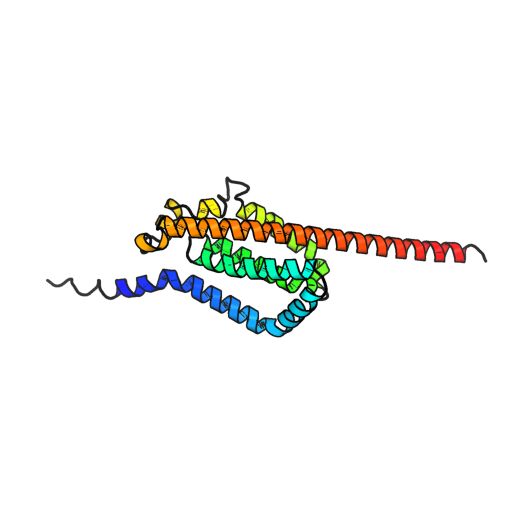 A 1 190 ? -25.624 11.098 24.236 1.00 64.12 190 GLN A N 1
ATOM 1449 C CA . GLN A 1 190 ? -26.948 11.660 24.492 1.00 64.12 190 GLN A CA 1
ATOM 1450 C C . GLN A 1 190 ? -27.875 10.683 25.236 1.00 64.12 190 GLN A C 1
ATOM 1452 O O . GLN A 1 190 ? -28.742 11.104 26.003 1.00 64.12 190 GLN A O 1
ATOM 1457 N N . LYS A 1 191 ? -27.725 9.369 25.018 1.00 66.81 191 LYS A N 1
ATOM 1458 C CA . LYS A 1 191 ? -28.455 8.354 25.786 1.00 66.81 191 LYS A CA 1
ATOM 1459 C C . LYS A 1 191 ? -27.979 8.308 27.241 1.00 66.81 191 LYS A C 1
ATOM 1461 O O . LYS A 1 191 ? -28.834 8.270 28.116 1.00 66.81 191 LYS A O 1
ATOM 1466 N N . PHE A 1 192 ? -26.667 8.348 27.484 1.00 67.00 192 PHE A N 1
ATOM 1467 C CA . PHE A 1 192 ? -26.098 8.407 28.834 1.00 67.00 192 PHE A CA 1
ATOM 1468 C C . PHE A 1 192 ? -26.511 9.688 29.569 1.00 67.00 192 PHE A C 1
ATOM 1470 O O . PHE A 1 192 ? -27.033 9.584 30.673 1.00 67.00 192 PHE A O 1
ATOM 1477 N N . ASP A 1 193 ? -26.412 10.856 28.929 1.00 73.44 193 ASP A N 1
ATOM 1478 C CA . ASP A 1 193 ? -26.820 12.139 29.521 1.00 73.44 193 ASP A CA 1
ATOM 1479 C C . ASP A 1 193 ? -28.318 12.148 29.877 1.00 73.44 193 ASP A C 1
ATOM 1481 O O . ASP A 1 193 ? -28.720 12.629 30.934 1.00 73.44 193 ASP A O 1
ATOM 1485 N N . ASN A 1 194 ? -29.171 11.574 29.017 1.00 72.88 194 ASN A N 1
ATOM 1486 C CA . ASN A 1 194 ? -30.603 11.439 29.301 1.00 72.88 194 ASN A CA 1
ATOM 1487 C C . ASN A 1 194 ? -30.900 10.444 30.430 1.00 72.88 194 ASN A C 1
ATOM 1489 O O . ASN A 1 194 ? -31.899 10.598 31.132 1.00 72.88 194 ASN A O 1
ATOM 1493 N N . GLU A 1 195 ? -30.095 9.394 30.571 1.00 73.31 195 GLU A N 1
ATOM 1494 C CA . GLU A 1 195 ? -30.257 8.386 31.619 1.00 73.31 195 GLU A CA 1
ATOM 1495 C C . GLU A 1 195 ? -29.799 8.946 32.974 1.00 73.31 195 GLU A C 1
ATOM 1497 O O . GLU A 1 195 ? -30.538 8.841 33.950 1.00 73.31 195 GLU A O 1
ATOM 1502 N N . GLU A 1 196 ? -28.681 9.672 33.009 1.00 73.62 196 GLU A N 1
ATOM 1503 C CA . GLU A 1 196 ? -28.193 10.404 34.184 1.00 73.62 196 GLU A CA 1
ATOM 1504 C C . GLU A 1 196 ? -29.164 11.521 34.608 1.00 73.62 196 GLU A C 1
ATOM 1506 O O . GLU A 1 196 ? -29.532 11.620 35.781 1.00 73.62 196 GLU A O 1
ATOM 1511 N N . ALA A 1 197 ? -29.706 12.289 33.654 1.00 73.31 197 ALA A N 1
ATOM 1512 C CA . ALA A 1 197 ? -30.742 13.286 33.931 1.00 73.31 197 ALA A CA 1
ATOM 1513 C C . ALA A 1 197 ? -32.034 12.665 34.497 1.00 73.31 197 ALA A C 1
ATOM 1515 O O . ALA A 1 197 ? -32.703 13.273 35.335 1.00 73.31 197 ALA A O 1
ATOM 1516 N N . ARG A 1 198 ? -32.400 11.446 34.069 1.00 74.38 198 ARG A N 1
ATOM 1517 C CA . ARG A 1 198 ? -33.558 10.714 34.611 1.00 74.38 198 ARG A CA 1
ATOM 1518 C C . ARG A 1 198 ? -33.320 10.206 36.029 1.00 74.38 198 ARG A C 1
ATOM 1520 O O . ARG A 1 198 ? -34.254 10.253 36.826 1.00 74.38 198 ARG A O 1
ATOM 1527 N N . VAL A 1 199 ? -32.108 9.748 36.345 1.00 73.50 199 VAL A N 1
ATOM 1528 C CA . VAL A 1 199 ? -31.741 9.318 37.704 1.00 73.50 199 VAL A CA 1
ATOM 1529 C C . VAL A 1 199 ? -31.802 10.509 38.664 1.00 73.50 199 VAL A C 1
ATOM 1531 O O . VAL A 1 199 ? -32.511 10.438 39.666 1.00 73.50 199 VAL A O 1
ATOM 1534 N N . HIS A 1 200 ? -31.209 11.650 38.299 1.00 71.56 200 HIS A N 1
ATOM 1535 C CA . HIS A 1 200 ? -31.281 12.868 39.116 1.00 71.56 200 HIS A CA 1
ATOM 1536 C C . HIS A 1 200 ? -32.704 13.426 39.276 1.00 71.56 200 HIS A C 1
ATOM 1538 O O . HIS A 1 200 ? -33.053 13.940 40.338 1.00 71.56 200 HIS A O 1
ATOM 1544 N N . ALA A 1 201 ? -33.562 13.303 38.259 1.00 72.44 201 ALA A N 1
ATOM 1545 C CA . ALA A 1 201 ? -34.967 13.701 38.372 1.00 72.44 201 ALA A CA 1
ATOM 1546 C C . ALA A 1 201 ? -35.791 12.775 39.290 1.00 72.44 201 ALA A C 1
ATOM 1548 O O . ALA A 1 201 ? -36.826 13.199 39.807 1.00 72.44 201 ALA A O 1
ATOM 1549 N N . SER A 1 202 ? -35.358 11.524 39.484 1.00 67.25 202 SER A N 1
ATOM 1550 C CA . SER A 1 202 ? -36.027 10.560 40.363 1.00 67.25 202 SER A CA 1
ATOM 1551 C C . SER A 1 202 ? -35.627 10.721 41.831 1.00 67.25 202 SER A C 1
ATOM 1553 O O . SER A 1 202 ? -36.462 10.488 42.697 1.00 67.25 202 SER A O 1
ATOM 1555 N N . GLU A 1 203 ? -34.395 11.150 42.120 1.00 63.69 203 GLU A N 1
ATOM 1556 C CA . GLU A 1 203 ? -33.918 11.389 43.495 1.00 63.69 203 GLU A CA 1
ATOM 1557 C C . GLU A 1 203 ? -34.499 12.667 44.127 1.00 63.69 203 GLU A C 1
ATOM 1559 O O . GLU A 1 203 ? -34.536 12.796 45.344 1.00 63.69 203 GLU A O 1
ATOM 1564 N N . GLY A 1 204 ? -35.003 13.611 43.325 1.00 60.25 204 GLY A N 1
ATOM 1565 C CA . GLY A 1 204 ? -35.624 14.848 43.818 1.00 60.25 204 GLY A CA 1
ATOM 1566 C C . GLY A 1 204 ? -37.112 14.744 44.182 1.00 60.25 204 GLY A C 1
ATOM 1567 O O . GLY A 1 204 ? -37.766 15.781 44.302 1.00 60.25 204 GLY A O 1
ATOM 1568 N N . ARG A 1 205 ? -37.682 13.532 44.263 1.00 59.19 205 ARG A N 1
ATOM 1569 C CA . ARG A 1 205 ? -39.135 13.308 44.417 1.00 59.19 205 ARG A CA 1
ATOM 1570 C C . ARG A 1 205 ? -39.550 12.468 45.632 1.00 59.19 205 ARG A C 1
ATOM 1572 O O . ARG A 1 205 ? -40.732 12.130 45.718 1.00 59.19 205 ARG A O 1
ATOM 1579 N N . GLU A 1 206 ? -38.624 12.170 46.540 1.00 47.56 206 GLU A N 1
ATOM 1580 C CA . GLU A 1 206 ? -38.892 11.589 47.870 1.00 47.56 206 GLU A CA 1
ATOM 1581 C C . GLU A 1 206 ? -38.855 12.669 48.959 1.00 47.56 206 GLU A C 1
ATOM 1583 O O . GLU A 1 206 ? -39.700 12.589 49.881 1.00 47.56 206 GLU A O 1
#

Foldseek 3Di:
DDDDPDPVPVVVVVVCPLVVQLVVVVVVVVVVCVVCVVLLVLLVVVLVVDVLSVLLQVLLVVLLVLLSLCSNALLVVLSVVLNVLSVVSSNCPSDPPNLVCLVVSLVVLVVSLCQQCCVVVVVHVHSLVSLALVNRCVVPVPCSVPSSPPVNSVVSNVSSVSSSVSSVVNSVSSVVVNVVVVVVVVVVVVVVVVVVVVVVVVVVPD

Organism: Trypanosoma cruzi (strain CL Brener) (NCBI:txid353153)